Protein AF-A0A7S3NBV7-F1 (afdb_monomer_lite)

Radius of gyration: 51.7 Å; chains: 1; bounding box: 110×72×125 Å

Foldseek 3Di:
DDDDDDDDDDDDDDPDPPVPPDWDWDWDDDPVVLVPAFDFKDKDKIATFTDDDDDDDDDDDDDDDDDDDDDDDPDVDPRVRVVVRDIDIDMGGHPGRPHYHDPPPVPVDDPCRVDPPPPPPPVVPPPPPDLPVVLVVLVVVLVVVLVVLLCVVCVVVCVVCDDPRQDPVNVVVSVVVSVVCCVVVCVVVVSVVSSVVSVVVVVCVVVVVVD

InterPro domains:
  IPR052628 Cilia- and flagella-associated protein 70 [PTHR44314] (5-210)

Organism: NCBI:txid151035

Secondary structure (DSSP, 8-state):
--------PPP---S-----PPPEEE-----GGGGSTT--EEEEEEEPEEE----------------S-----------HHHHTT-EEEEEEE-SS-SS--------SS-HHHHS-------------S-HHHHHHHHHHHHHHHHHHHHHHHHHHHHHHH-TT---HHHHHHHHHHHHHHHHHSSHHHHHHHHHHHHHHHHHHHHHHTT-

Structure (mmCIF, N/CA/C/O backbone):
data_AF-A0A7S3NBV7-F1
#
_entry.id   AF-A0A7S3NBV7-F1
#
loop_
_atom_site.group_PDB
_atom_site.id
_atom_site.type_symbol
_atom_site.label_atom_id
_atom_site.label_alt_id
_atom_site.label_comp_id
_atom_site.label_asym_id
_atom_site.label_entity_id
_atom_site.label_seq_id
_atom_site.pdbx_PDB_ins_code
_atom_site.Cartn_x
_atom_site.Cartn_y
_atom_site.Cartn_z
_atom_site.occupancy
_atom_site.B_iso_or_equiv
_atom_site.auth_seq_id
_atom_site.auth_comp_id
_atom_site.auth_asym_id
_atom_site.auth_atom_id
_atom_site.pdbx_PDB_model_num
ATOM 1 N N . GLU A 1 1 ? -79.824 -54.741 80.029 1.00 37.50 1 GLU A N 1
ATOM 2 C CA . GLU A 1 1 ? -78.744 -53.788 79.707 1.00 37.50 1 GLU A CA 1
ATOM 3 C C . GLU A 1 1 ? -79.394 -52.635 78.953 1.00 37.50 1 GLU A C 1
ATOM 5 O O . GLU A 1 1 ? -79.956 -52.883 77.896 1.00 37.50 1 GLU A O 1
ATOM 10 N N . GLU A 1 2 ? -79.715 -51.493 79.571 1.00 33.47 2 GLU A N 1
ATOM 11 C CA . GLU A 1 2 ? -78.810 -50.444 80.106 1.00 33.47 2 GLU A CA 1
ATOM 12 C C . GLU A 1 2 ? -77.812 -49.948 79.043 1.00 33.47 2 GLU A C 1
ATOM 14 O O . GLU A 1 2 ? -77.160 -50.770 78.420 1.00 33.47 2 GLU A O 1
ATOM 19 N N . VAL A 1 3 ? -77.579 -48.658 78.778 1.00 33.88 3 VAL A N 1
ATOM 20 C CA . VAL A 1 3 ? -77.944 -47.387 79.429 1.00 33.88 3 VAL A CA 1
ATOM 21 C C . VAL A 1 3 ? -77.538 -46.260 78.452 1.00 33.88 3 VAL A C 1
ATOM 23 O O . VAL A 1 3 ? -76.458 -46.318 77.871 1.00 33.88 3 VAL A O 1
ATOM 26 N N . ASP A 1 4 ? -78.366 -45.224 78.291 1.00 44.25 4 ASP A N 1
ATOM 27 C CA . ASP A 1 4 ? -77.937 -43.886 77.834 1.00 44.25 4 ASP A CA 1
ATOM 28 C C . ASP A 1 4 ? -77.349 -43.123 79.033 1.00 44.25 4 ASP A C 1
ATOM 30 O O . ASP A 1 4 ? -77.955 -43.175 80.111 1.00 44.25 4 ASP A O 1
ATOM 34 N N . PRO A 1 5 ? -76.277 -42.311 78.889 1.00 45.91 5 PRO A N 1
ATOM 35 C CA . PRO A 1 5 ? -76.537 -40.870 79.024 1.00 45.91 5 PRO A CA 1
ATOM 36 C C . PRO A 1 5 ? -75.570 -39.884 78.313 1.00 45.91 5 PRO A C 1
ATOM 38 O O . PRO A 1 5 ? -74.354 -39.959 78.415 1.00 45.91 5 PRO A O 1
ATOM 41 N N . LYS A 1 6 ? -76.190 -38.812 77.791 1.00 37.84 6 LYS A N 1
ATOM 42 C CA . LYS A 1 6 ? -75.910 -37.364 77.995 1.00 37.84 6 LYS A CA 1
ATOM 43 C C . LYS A 1 6 ? -74.574 -36.706 77.560 1.00 37.84 6 LYS A C 1
ATOM 45 O O . LYS A 1 6 ? -73.531 -36.895 78.161 1.00 37.84 6 LYS A O 1
ATOM 50 N N . LYS A 1 7 ? -74.783 -35.643 76.756 1.00 37.62 7 LYS A N 1
ATOM 51 C CA . LYS A 1 7 ? -74.221 -34.263 76.812 1.00 37.62 7 LYS A CA 1
ATOM 52 C C . LYS A 1 7 ? -72.695 -34.063 76.737 1.00 37.62 7 LYS A C 1
ATOM 54 O O . LYS A 1 7 ? -72.009 -34.255 77.727 1.00 37.62 7 LYS A O 1
ATOM 59 N N . ALA A 1 8 ? -72.270 -33.300 75.721 1.00 34.88 8 ALA A N 1
ATOM 60 C CA . ALA A 1 8 ? -71.696 -31.956 75.916 1.00 34.88 8 ALA A CA 1
ATOM 61 C C . ALA A 1 8 ? -71.619 -31.172 74.587 1.00 34.88 8 ALA A C 1
ATOM 63 O O . ALA A 1 8 ? -71.012 -31.621 73.623 1.00 34.88 8 ALA A O 1
ATOM 64 N N . LYS A 1 9 ? -72.211 -29.969 74.555 1.00 47.22 9 LYS A N 1
ATOM 65 C CA . LYS A 1 9 ? -71.817 -28.898 73.621 1.00 47.22 9 LYS A CA 1
ATOM 66 C C . LYS A 1 9 ? -70.516 -28.281 74.150 1.00 47.22 9 LYS A C 1
ATOM 68 O O . LYS A 1 9 ? -70.519 -27.932 75.332 1.00 47.22 9 LYS A O 1
ATOM 73 N N . PRO A 1 10 ? -69.492 -27.986 73.335 1.00 38.88 10 PRO A N 1
ATOM 74 C CA . PRO A 1 10 ? -68.602 -26.887 73.643 1.00 38.88 10 PRO A CA 1
ATOM 75 C C . PRO A 1 10 ? -69.249 -25.597 73.139 1.00 38.88 10 PRO A C 1
ATOM 77 O O . PRO A 1 10 ? -69.551 -25.404 71.963 1.00 38.88 10 PRO A O 1
ATOM 80 N N . LYS A 1 11 ? -69.538 -24.745 74.113 1.00 36.75 11 LYS A N 1
ATOM 81 C CA . LYS A 1 11 ? -69.986 -23.369 73.989 1.00 36.75 11 LYS A CA 1
ATOM 82 C C . LYS A 1 11 ? -68.713 -22.519 74.025 1.00 36.75 11 LYS A C 1
ATOM 84 O O . LYS A 1 11 ? -67.971 -22.631 74.993 1.00 36.75 11 LYS A O 1
ATOM 89 N N . GLY A 1 12 ? -68.510 -21.666 73.022 1.00 40.53 12 GLY A N 1
ATOM 90 C CA . GLY A 1 12 ? -67.585 -20.532 73.100 1.00 40.53 12 GLY A CA 1
ATOM 91 C C . GLY A 1 12 ? -66.244 -20.706 72.386 1.00 40.53 12 GLY A C 1
ATOM 92 O O . GLY A 1 12 ? -65.307 -21.266 72.937 1.00 40.53 12 GLY A O 1
ATOM 93 N N . ALA A 1 13 ? -66.142 -20.105 71.205 1.00 34.22 13 ALA A N 1
ATOM 94 C C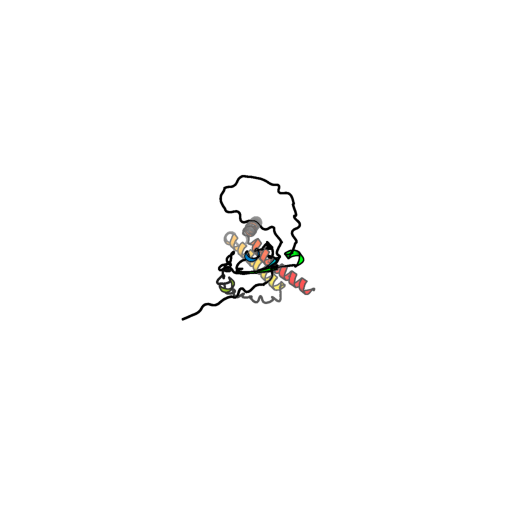A . ALA A 1 13 ? -64.944 -19.405 70.748 1.00 34.22 13 ALA A CA 1
ATOM 95 C C . ALA A 1 13 ? -65.425 -18.163 69.965 1.00 34.22 13 ALA A C 1
ATOM 97 O O . ALA A 1 13 ? -66.522 -18.201 69.403 1.00 34.22 13 ALA A O 1
ATOM 98 N N . PRO A 1 14 ? -64.712 -17.033 70.057 1.00 40.53 14 PRO A N 1
ATOM 99 C CA . PRO A 1 14 ? -65.300 -15.702 69.981 1.00 40.53 14 PRO A CA 1
ATOM 100 C C . PRO A 1 14 ? -65.751 -15.322 68.570 1.00 40.53 14 PRO A C 1
ATOM 102 O O . PRO A 1 14 ? -65.050 -15.537 67.586 1.00 40.53 14 PRO A O 1
ATOM 105 N N . ALA A 1 15 ? -66.916 -14.679 68.509 1.00 44.56 15 ALA A N 1
ATOM 106 C CA . ALA A 1 15 ? -67.327 -13.843 67.394 1.00 44.56 15 ALA A CA 1
ATOM 107 C C . ALA A 1 15 ? -66.426 -12.599 67.364 1.00 44.56 15 ALA A C 1
ATOM 109 O O . ALA A 1 15 ? -66.737 -11.590 67.987 1.00 44.56 15 ALA A O 1
ATOM 110 N N . ASN A 1 16 ? -65.257 -12.737 66.746 1.00 44.91 16 ASN A N 1
ATOM 111 C CA . ASN A 1 16 ? -64.465 -11.649 66.174 1.00 44.91 16 ASN A CA 1
ATOM 112 C C . ASN A 1 16 ? -63.348 -12.273 65.327 1.00 44.91 16 ASN A C 1
ATOM 114 O O . ASN A 1 16 ? -62.162 -12.095 65.577 1.00 44.91 16 A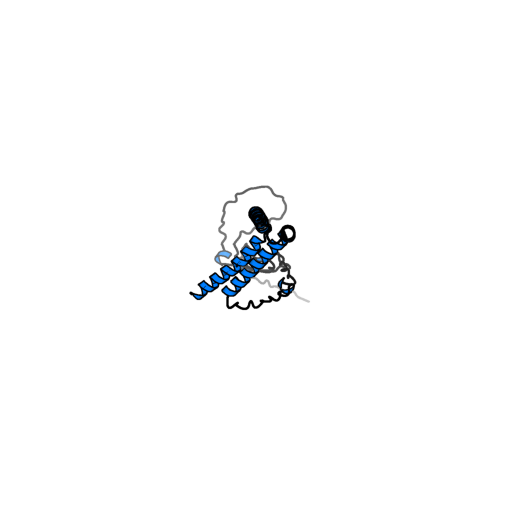SN A O 1
ATOM 118 N N . ALA A 1 17 ? -63.737 -13.068 64.332 1.00 46.09 17 ALA A N 1
ATOM 119 C CA . ALA A 1 17 ? -62.961 -13.037 63.109 1.00 46.09 17 ALA A CA 1
ATOM 120 C C . ALA A 1 17 ? -63.417 -11.741 62.442 1.00 46.09 17 ALA A C 1
ATOM 122 O O . ALA A 1 17 ? -64.507 -11.698 61.873 1.00 46.09 17 ALA A O 1
ATOM 123 N N . GLU A 1 18 ? -62.659 -10.655 62.619 1.00 55.78 18 GLU A N 1
ATOM 124 C CA . GLU A 1 18 ? -62.631 -9.637 61.575 1.00 55.78 18 GLU A CA 1
ATOM 125 C C . GLU A 1 18 ? -62.377 -10.429 60.297 1.00 55.78 18 GLU A C 1
ATOM 127 O O . GLU A 1 18 ? -61.299 -10.992 60.128 1.00 55.78 18 GLU A O 1
ATOM 132 N N . GLU A 1 19 ? -63.417 -10.628 59.484 1.00 57.66 19 GLU A N 1
ATOM 133 C CA . GLU A 1 19 ? -63.245 -11.163 58.144 1.00 57.66 19 GLU A CA 1
ATOM 134 C C . GLU A 1 19 ? -62.276 -10.200 57.471 1.00 57.66 19 GLU A C 1
ATOM 136 O O . GLU A 1 19 ? -62.651 -9.075 57.126 1.00 57.66 19 GLU A O 1
ATOM 141 N N . GLU A 1 20 ? -61.006 -10.605 57.410 1.00 63.72 20 GLU A N 1
ATOM 142 C CA . GLU A 1 20 ? -59.942 -9.849 56.777 1.00 63.72 20 GLU A CA 1
ATOM 143 C C . GLU A 1 20 ? -60.417 -9.575 55.359 1.00 63.72 20 GLU A C 1
ATOM 145 O O . GLU A 1 20 ? -60.520 -10.478 54.522 1.00 63.72 20 GLU A O 1
ATOM 150 N N . LYS A 1 21 ? -60.831 -8.328 55.120 1.00 75.06 21 LYS A N 1
ATOM 151 C CA . LYS A 1 21 ? -61.346 -7.937 53.816 1.00 75.06 21 LYS A CA 1
ATOM 152 C C . LYS A 1 21 ? -60.223 -8.210 52.819 1.00 75.06 21 LYS A C 1
ATOM 154 O O . LYS A 1 21 ? -59.129 -7.679 53.014 1.00 75.06 21 LYS A O 1
ATOM 159 N N . PRO A 1 22 ? -60.457 -9.017 51.773 1.00 79.69 22 PRO A N 1
ATOM 160 C CA . PRO A 1 22 ? -59.413 -9.312 50.812 1.00 79.69 22 PRO A CA 1
ATOM 161 C C . PRO A 1 22 ? -58.979 -8.006 50.146 1.00 79.69 22 PRO A C 1
ATOM 163 O O . PRO A 1 22 ? -59.796 -7.299 49.550 1.00 79.69 22 PRO A O 1
ATOM 166 N N . VAL A 1 23 ? -57.696 -7.678 50.284 1.00 80.88 23 VAL A N 1
ATOM 167 C CA . VAL A 1 23 ? -57.070 -6.526 49.632 1.00 80.88 23 VAL A CA 1
ATOM 168 C C . VAL A 1 23 ? -56.460 -7.014 48.324 1.00 80.88 23 VAL A C 1
ATOM 170 O O . VAL A 1 23 ? -55.681 -7.966 48.311 1.00 80.88 23 VAL A O 1
ATOM 173 N N . TYR A 1 24 ? -56.824 -6.373 47.218 1.00 86.56 24 TYR A N 1
ATOM 174 C CA . TYR A 1 24 ? -56.361 -6.754 45.888 1.00 86.56 24 TYR A CA 1
ATOM 175 C C . TYR A 1 24 ? -55.261 -5.804 45.439 1.00 86.56 24 TYR A C 1
ATOM 177 O O . TYR A 1 24 ? -55.444 -4.588 45.433 1.00 86.56 24 TYR A O 1
ATOM 185 N N . GLY A 1 25 ? -54.117 -6.361 45.054 1.00 86.50 25 GLY A N 1
ATOM 186 C CA . GLY A 1 25 ? -53.000 -5.607 44.500 1.00 86.50 25 GLY A CA 1
ATOM 187 C C . GLY A 1 25 ? -52.773 -5.965 43.037 1.00 86.50 25 GLY A C 1
ATOM 188 O O . GLY A 1 25 ? -52.926 -7.127 42.654 1.00 86.50 25 GLY A O 1
ATOM 189 N N . ARG A 1 26 ? -52.368 -4.990 42.225 1.00 88.88 26 ARG A N 1
ATOM 190 C CA . ARG A 1 26 ? -51.777 -5.232 40.902 1.00 88.88 26 ARG A CA 1
ATOM 191 C C . ARG A 1 26 ? -50.307 -4.842 40.912 1.00 88.88 26 ARG A C 1
ATOM 193 O O . ARG A 1 26 ? -49.890 -3.985 41.680 1.00 88.88 26 ARG A O 1
ATOM 200 N N . ALA A 1 27 ? -49.532 -5.454 40.033 1.00 89.62 27 ALA A N 1
ATOM 201 C CA . ALA A 1 27 ? -48.108 -5.199 39.898 1.00 89.62 27 ALA A CA 1
ATOM 202 C C . ALA A 1 27 ? -47.744 -5.238 38.412 1.00 89.62 27 ALA A C 1
ATOM 204 O O . ALA A 1 27 ? -48.259 -6.080 37.674 1.00 89.62 27 ALA A O 1
ATOM 205 N N . TRP A 1 28 ? -46.862 -4.339 37.984 1.00 88.88 28 TRP A N 1
ATOM 206 C CA . TRP A 1 28 ? -46.342 -4.315 36.620 1.00 88.88 28 TRP A CA 1
ATOM 207 C C . TRP A 1 28 ? -44.951 -4.924 36.592 1.00 88.88 28 TRP A C 1
ATOM 209 O O . TRP A 1 28 ? -44.077 -4.526 37.358 1.00 88.88 28 TRP A O 1
ATOM 219 N N . LEU A 1 29 ? -44.752 -5.891 35.704 1.00 89.81 29 LEU A N 1
ATOM 220 C CA . LEU A 1 29 ? -43.476 -6.565 35.533 1.00 89.81 29 LEU A CA 1
ATOM 221 C C . LEU A 1 29 ? -42.849 -6.130 34.212 1.00 89.81 29 LEU A C 1
ATOM 223 O O . LEU A 1 29 ? -43.438 -6.336 33.152 1.00 89.81 29 LEU A O 1
ATOM 227 N N . ASP A 1 30 ? -41.655 -5.549 34.286 1.00 88.94 30 ASP A N 1
ATOM 228 C CA . ASP A 1 30 ? -40.841 -5.289 33.105 1.00 88.94 30 ASP A CA 1
ATOM 229 C C . ASP A 1 30 ? -40.069 -6.559 32.731 1.00 88.94 30 ASP A C 1
ATOM 231 O O . ASP A 1 30 ? -39.297 -7.090 33.531 1.00 88.94 30 ASP A O 1
ATOM 235 N N . LEU A 1 31 ? -40.319 -7.055 31.520 1.00 88.81 31 LEU A N 1
ATOM 236 C CA . LEU A 1 31 ? -39.683 -8.243 30.952 1.00 88.81 31 LEU A CA 1
ATOM 237 C C . LEU A 1 31 ? -38.644 -7.894 29.881 1.00 88.81 31 LEU A C 1
ATOM 239 O O . LEU A 1 31 ? -38.153 -8.792 29.203 1.00 88.81 31 LEU A O 1
ATOM 243 N N . SER A 1 32 ? -38.292 -6.614 29.722 1.00 87.69 32 SER A N 1
ATOM 244 C CA . SER A 1 32 ? -37.377 -6.155 28.670 1.00 87.69 32 SER A CA 1
ATOM 245 C C . SER A 1 32 ? -36.009 -6.840 28.726 1.00 87.69 32 SER A C 1
ATOM 247 O O . SER A 1 32 ? -35.404 -7.057 27.683 1.00 87.69 32 SER A O 1
ATOM 249 N N . SER A 1 33 ? -35.551 -7.263 29.909 1.00 84.06 33 SER A N 1
ATOM 250 C CA . SER A 1 33 ? -34.295 -8.014 30.072 1.00 84.06 33 SER A CA 1
ATOM 251 C C . SER A 1 33 ? -34.290 -9.381 29.378 1.00 84.06 33 SER A C 1
ATOM 253 O O . SER A 1 33 ? -33.228 -9.883 29.044 1.00 84.06 33 SER A O 1
ATOM 255 N N . LEU A 1 34 ? -35.455 -9.989 29.120 1.00 87.69 34 LEU A N 1
ATOM 256 C CA . LEU A 1 34 ? -35.542 -11.253 28.374 1.00 87.69 34 LEU A CA 1
ATOM 257 C C . LEU A 1 34 ? -35.397 -11.062 26.854 1.00 87.69 34 LEU A C 1
ATOM 259 O O . LEU A 1 34 ? -35.364 -12.042 26.114 1.00 87.69 34 LEU A O 1
ATOM 263 N N . ASN A 1 35 ? -35.351 -9.814 26.381 1.00 88.06 35 ASN A N 1
ATOM 264 C CA . ASN A 1 35 ? -35.138 -9.489 24.972 1.00 88.06 35 ASN A CA 1
ATOM 265 C C . ASN A 1 35 ? -33.645 -9.466 24.590 1.00 88.06 35 ASN A C 1
ATOM 267 O O . ASN A 1 35 ? -33.317 -9.341 23.411 1.00 88.06 35 ASN A O 1
ATOM 271 N N . ASP A 1 36 ? -32.741 -9.578 25.566 1.00 85.81 36 ASP A N 1
ATOM 272 C CA . ASP A 1 36 ? -31.313 -9.719 25.307 1.00 85.81 36 ASP A CA 1
ATOM 273 C C . ASP A 1 36 ? -30.996 -11.135 24.792 1.00 85.81 36 ASP A C 1
ATOM 275 O O . ASP A 1 36 ? -31.586 -12.134 25.207 1.00 85.81 36 ASP A O 1
ATOM 279 N N . SER A 1 37 ? -30.056 -11.223 23.846 1.00 81.50 37 SER A N 1
ATOM 280 C CA . SER A 1 37 ? -29.690 -12.480 23.182 1.00 81.50 37 SER A CA 1
ATOM 281 C C . SER A 1 37 ? -29.201 -13.528 24.186 1.00 81.50 37 SER A C 1
ATOM 283 O O . SER A 1 37 ? -28.126 -13.377 24.767 1.00 81.50 37 SER A O 1
ATOM 285 N N . GLY A 1 38 ? -29.935 -14.637 24.305 1.00 81.94 38 GLY A N 1
ATOM 286 C CA . GLY A 1 38 ? -29.568 -15.777 25.145 1.00 81.94 38 GLY A CA 1
ATOM 287 C C . GLY A 1 38 ? -30.026 -15.717 26.600 1.00 81.94 38 GLY A C 1
ATOM 288 O O . GLY A 1 38 ? -29.749 -16.659 27.345 1.00 81.94 38 GLY A O 1
ATOM 289 N N . GLU A 1 39 ? -30.735 -14.667 27.017 1.00 85.81 39 GLU A N 1
ATOM 290 C CA . GLU A 1 39 ? -31.202 -14.544 28.397 1.00 85.81 39 GLU A CA 1
ATOM 291 C C . GLU A 1 39 ? -32.442 -15.429 28.635 1.00 85.81 39 GLU A C 1
ATOM 293 O O . GLU A 1 39 ? -33.436 -15.367 27.909 1.00 85.81 39 GLU A O 1
ATOM 298 N N . THR A 1 40 ? -32.394 -16.288 29.658 1.00 88.31 40 THR A N 1
ATOM 299 C CA . THR A 1 40 ? -33.481 -17.236 29.994 1.00 88.31 40 THR A CA 1
ATOM 300 C C . THR A 1 40 ? -34.093 -16.993 31.365 1.00 88.31 40 THR A C 1
ATOM 302 O O . THR A 1 40 ? -35.077 -17.642 31.728 1.00 88.31 40 THR A O 1
ATOM 305 N N . LYS A 1 41 ? -33.518 -16.080 32.150 1.00 90.75 41 LYS A N 1
ATOM 306 C CA . LYS A 1 41 ? -33.902 -15.849 33.538 1.00 90.75 41 LYS A CA 1
ATOM 307 C C . LYS A 1 41 ? -34.076 -14.364 33.786 1.00 90.75 41 LYS A C 1
ATOM 309 O O . LYS A 1 41 ? -33.265 -13.553 33.367 1.00 90.75 41 LYS A O 1
ATOM 314 N N . ILE A 1 42 ? -35.113 -14.015 34.533 1.00 91.50 42 ILE A N 1
ATOM 315 C CA . ILE A 1 42 ? -35.281 -12.667 35.067 1.00 91.50 42 ILE A CA 1
ATOM 316 C C . ILE A 1 42 ? -35.600 -12.756 36.552 1.00 91.50 42 ILE A C 1
ATOM 318 O O . ILE A 1 42 ? -36.427 -13.562 36.986 1.00 91.50 42 ILE A O 1
ATOM 322 N N . HIS A 1 43 ? -34.914 -11.929 37.334 1.00 91.69 43 HIS A N 1
ATOM 323 C CA . HIS A 1 43 ? -35.139 -11.786 38.762 1.00 91.69 43 HIS A CA 1
ATOM 324 C C . HIS A 1 43 ? -35.419 -10.320 39.058 1.00 91.69 43 HIS A C 1
ATOM 326 O O . HIS A 1 43 ? -34.525 -9.483 38.944 1.00 91.69 43 HIS A O 1
ATOM 332 N N . THR A 1 44 ? -36.663 -10.005 39.412 1.00 90.00 44 THR A N 1
ATOM 333 C CA . THR A 1 44 ? -37.089 -8.617 39.587 1.00 90.00 44 THR A CA 1
ATOM 334 C C . THR A 1 44 ? -37.950 -8.443 40.827 1.00 90.00 44 THR A C 1
ATOM 336 O O . THR A 1 44 ? -38.773 -9.286 41.195 1.00 90.00 44 THR A O 1
ATOM 339 N N . ARG A 1 45 ? -37.746 -7.294 41.471 1.00 90.88 45 ARG A N 1
ATOM 340 C CA . ARG A 1 45 ? -38.576 -6.795 42.560 1.00 90.88 45 ARG A CA 1
ATOM 341 C C . ARG A 1 45 ? -39.716 -5.967 41.982 1.00 90.88 45 ARG A C 1
ATOM 343 O O . ARG A 1 45 ? -39.458 -4.966 41.321 1.00 90.88 45 ARG A O 1
ATOM 350 N N . VAL A 1 46 ? -40.954 -6.338 42.297 1.00 90.69 46 VAL A N 1
ATOM 351 C CA . VAL A 1 46 ? -42.149 -5.617 41.845 1.00 90.69 46 VAL A CA 1
ATOM 352 C C . VAL A 1 46 ? -42.925 -5.073 43.035 1.00 90.69 46 VAL A C 1
ATOM 354 O O . VAL A 1 46 ? -43.184 -5.795 43.997 1.00 90.69 46 VAL A O 1
ATOM 357 N N . PHE A 1 47 ? -43.284 -3.795 42.978 1.00 90.25 47 PHE A N 1
ATOM 358 C CA . PHE A 1 47 ? -44.105 -3.134 43.991 1.00 90.25 47 PHE A CA 1
ATOM 359 C C . PHE A 1 47 ? -45.590 -3.305 43.669 1.00 90.25 47 PHE A C 1
ATOM 361 O O . PHE A 1 47 ? -45.977 -3.298 42.500 1.00 90.25 47 PHE A O 1
ATOM 368 N N . LEU A 1 48 ? -46.402 -3.491 44.708 1.00 89.25 48 LEU A N 1
ATOM 369 C CA . LEU A 1 48 ? -47.846 -3.650 44.570 1.00 89.25 48 LEU A CA 1
ATOM 370 C C . LEU A 1 48 ? -48.546 -2.290 44.624 1.00 89.25 48 LEU A C 1
ATOM 372 O O . LEU A 1 48 ? -48.254 -1.478 45.498 1.00 89.25 48 LEU A O 1
ATOM 376 N N . GLU A 1 49 ? -49.495 -2.093 43.715 1.00 87.81 49 GLU A N 1
ATOM 377 C CA . GLU A 1 49 ? -50.473 -1.007 43.734 1.00 87.81 49 GLU A CA 1
ATOM 378 C C . GLU A 1 49 ? -51.819 -1.548 44.219 1.00 87.81 49 GLU A C 1
ATOM 380 O O . GLU A 1 49 ? -52.294 -2.574 43.721 1.00 87.81 49 GLU A O 1
ATOM 385 N N . THR A 1 50 ? -52.457 -0.863 45.162 1.00 87.81 50 THR A N 1
ATOM 386 C CA . THR A 1 50 ? -53.775 -1.239 45.677 1.00 87.81 50 THR A CA 1
ATOM 387 C C . THR A 1 50 ? -54.850 -1.001 44.611 1.00 87.81 50 THR A C 1
ATOM 389 O O . THR A 1 50 ? -54.897 0.042 43.961 1.00 87.81 50 THR A O 1
ATOM 392 N N . THR A 1 51 ? -55.735 -1.980 44.407 1.00 85.00 51 THR A N 1
ATOM 393 C CA . THR A 1 51 ? -56.793 -1.947 43.383 1.00 85.00 51 THR A CA 1
ATOM 394 C C . THR A 1 51 ? -58.158 -2.317 43.943 1.00 85.00 51 THR A C 1
ATOM 396 O O . THR A 1 51 ? -58.271 -3.056 44.921 1.00 85.00 51 THR A O 1
ATOM 399 N N . GLU A 1 52 ? -59.214 -1.830 43.288 1.00 79.06 52 GLU A N 1
ATOM 400 C CA . GLU A 1 52 ? -60.585 -2.237 43.589 1.00 79.06 52 GLU A CA 1
ATOM 401 C C . GLU A 1 52 ? -60.814 -3.717 43.263 1.00 79.06 52 GLU A C 1
ATOM 403 O O . GLU A 1 52 ? -60.362 -4.234 42.237 1.00 79.06 52 GLU A O 1
ATOM 408 N N . ALA A 1 53 ? -61.578 -4.396 44.119 1.00 68.81 53 ALA A N 1
ATOM 409 C CA . ALA A 1 53 ? -62.011 -5.765 43.883 1.00 68.81 53 ALA A CA 1
ATOM 410 C C . ALA A 1 53 ? -62.896 -5.836 42.623 1.00 68.81 53 ALA A C 1
ATOM 412 O O . ALA A 1 53 ? -64.099 -5.562 42.672 1.00 68.81 53 ALA A O 1
ATOM 413 N N . LYS A 1 54 ? -62.330 -6.235 41.476 1.00 65.06 54 LYS A N 1
ATOM 414 C CA . LYS A 1 54 ? -63.131 -6.586 40.296 1.00 65.06 54 LYS A CA 1
ATOM 415 C C . LYS A 1 54 ? -63.936 -7.846 40.609 1.00 65.06 54 LYS A C 1
ATOM 417 O O . LYS A 1 54 ? -63.374 -8.928 40.761 1.00 65.06 54 LYS A O 1
ATOM 422 N N . LYS A 1 55 ? -65.265 -7.718 40.685 1.00 51.59 55 LYS A N 1
ATOM 423 C CA . LYS A 1 55 ? -66.167 -8.880 40.727 1.00 51.59 55 LYS A CA 1
ATOM 424 C C . LYS A 1 55 ? -65.928 -9.736 39.471 1.00 51.59 55 LYS A C 1
ATOM 426 O O . LYS A 1 55 ? -65.824 -9.161 38.385 1.00 51.59 55 LYS A O 1
ATOM 431 N N . PRO A 1 56 ? -65.856 -11.075 39.575 1.00 44.66 56 PRO A N 1
ATOM 432 C CA . PRO A 1 56 ? -65.687 -11.927 38.405 1.00 44.66 56 PRO A CA 1
ATOM 433 C C . PRO A 1 56 ? -66.912 -11.775 37.494 1.00 44.66 56 PRO A C 1
ATOM 435 O O . PRO A 1 56 ? -68.035 -12.100 37.880 1.00 44.66 56 PRO A O 1
ATOM 438 N N . LYS A 1 57 ? -66.702 -11.231 36.291 1.00 40.31 57 LYS A N 1
ATOM 439 C CA . LYS A 1 57 ? -67.715 -11.166 35.236 1.00 40.31 57 LYS A CA 1
ATOM 440 C C . LYS A 1 57 ? -67.748 -12.548 34.584 1.00 40.31 57 LYS A C 1
ATOM 442 O O . LYS A 1 57 ? -66.786 -12.934 33.931 1.00 40.31 57 LYS A O 1
ATOM 447 N N . VAL A 1 58 ? -68.815 -13.306 34.831 1.00 41.41 58 VAL A N 1
ATOM 448 C CA . VAL A 1 58 ? -69.096 -14.558 34.115 1.00 41.41 58 VAL A CA 1
ATOM 449 C C . VAL A 1 58 ? -69.213 -14.222 32.627 1.00 41.41 58 VAL A C 1
ATOM 451 O O . VAL A 1 58 ? -69.947 -13.307 32.254 1.00 41.41 58 VAL A O 1
ATOM 454 N N . GLU A 1 59 ? -68.419 -14.902 31.805 1.00 38.00 59 GLU A N 1
ATOM 455 C CA . GLU A 1 59 ? -68.315 -14.683 30.364 1.00 38.00 59 GLU A CA 1
ATOM 456 C C . GLU A 1 59 ? -69.611 -15.081 29.648 1.00 38.00 59 GLU A C 1
ATOM 458 O O . GLU A 1 59 ? -70.109 -16.193 29.817 1.00 38.00 59 GLU A O 1
ATOM 463 N N . GLY A 1 60 ? -70.138 -14.171 28.826 1.00 39.22 60 GLY A N 1
ATOM 464 C CA . GLY A 1 60 ? -71.261 -14.454 27.938 1.00 39.22 60 GLY A CA 1
ATOM 465 C C . GLY A 1 60 ? -72.037 -13.216 27.502 1.00 39.22 60 GLY A C 1
ATOM 466 O O . GLY A 1 60 ? -73.183 -13.084 27.897 1.00 39.22 60 GLY A O 1
ATOM 467 N N . GLU A 1 61 ? -71.411 -12.313 26.734 1.00 31.34 61 GLU A N 1
ATOM 468 C CA . GLU A 1 61 ? -72.010 -11.615 25.574 1.00 31.34 61 GLU A CA 1
ATOM 469 C C . GLU A 1 61 ? -71.004 -10.633 24.937 1.00 31.34 61 GLU A C 1
ATOM 471 O O . GLU A 1 61 ? -70.136 -10.070 25.606 1.00 31.34 61 GLU A O 1
ATOM 476 N N . ALA A 1 62 ? -71.086 -10.529 23.608 1.00 35.28 62 ALA A N 1
ATOM 477 C CA . ALA A 1 62 ? -70.147 -9.887 22.684 1.00 35.28 62 ALA A CA 1
ATOM 478 C C . ALA A 1 62 ? -70.154 -8.334 22.768 1.00 35.28 62 ALA A C 1
ATOM 480 O O . ALA A 1 62 ? -71.008 -7.762 23.441 1.00 35.28 62 ALA A O 1
ATOM 481 N N . PRO A 1 63 ? -69.192 -7.632 22.129 1.00 46.56 63 PRO A N 1
ATOM 482 C CA . PRO A 1 63 ? -68.843 -6.262 22.481 1.00 46.56 63 PRO A CA 1
ATOM 483 C C . PRO A 1 63 ? -69.759 -5.245 21.795 1.00 46.56 63 PRO A C 1
ATOM 485 O O . PRO A 1 63 ? -69.889 -5.251 20.573 1.00 46.56 63 PRO A O 1
ATOM 488 N N . GLU A 1 64 ? -70.308 -4.307 22.565 1.00 30.81 64 GLU A N 1
ATOM 489 C CA . GLU A 1 64 ? -70.770 -3.031 22.021 1.00 30.81 64 GLU A CA 1
ATOM 490 C C . GLU A 1 64 ? -69.803 -1.910 22.400 1.00 30.81 64 GLU A C 1
ATOM 492 O O . GLU A 1 64 ? -69.343 -1.784 23.536 1.00 30.81 64 GLU A O 1
ATOM 497 N N . ASN A 1 65 ? -69.483 -1.117 21.380 1.00 37.34 65 ASN A N 1
ATOM 498 C CA . ASN A 1 65 ? -68.724 0.122 21.422 1.00 37.34 65 ASN A CA 1
ATOM 499 C C . ASN A 1 65 ? -69.101 1.022 22.604 1.00 37.34 65 ASN A C 1
ATOM 501 O O . ASN A 1 65 ? -70.251 1.437 22.728 1.00 37.34 65 ASN A O 1
ATOM 505 N N . SER A 1 66 ? -68.102 1.513 23.335 1.00 31.22 66 SER A N 1
ATOM 506 C CA . SER A 1 66 ? -68.136 2.881 23.865 1.00 31.22 66 SER A CA 1
ATOM 507 C C . SER A 1 66 ? -66.714 3.419 24.000 1.00 31.22 66 SER A C 1
ATOM 509 O O . SER A 1 66 ? -65.871 2.830 24.672 1.00 31.22 66 SER A O 1
ATOM 511 N N . ALA A 1 67 ? -66.450 4.532 23.322 1.00 34.56 67 ALA A N 1
ATOM 512 C CA . ALA A 1 67 ? -65.268 5.357 23.525 1.00 34.56 67 ALA A CA 1
ATOM 513 C C . ALA A 1 67 ? -65.456 6.266 24.772 1.00 34.56 67 ALA A C 1
ATOM 515 O O . ALA A 1 67 ? -66.446 6.125 25.489 1.00 34.56 67 ALA A O 1
ATOM 516 N N . PRO A 1 68 ? -64.492 7.149 25.076 1.00 39.94 68 PRO A N 1
ATOM 517 C CA . PRO A 1 68 ? -63.811 7.252 26.357 1.00 39.94 68 PRO A CA 1
ATOM 518 C C . PRO A 1 68 ? -64.522 8.181 27.348 1.00 39.94 68 PRO A C 1
ATOM 520 O O . PRO A 1 68 ? -64.985 9.262 26.990 1.00 39.94 68 PRO A O 1
ATOM 523 N N . GLY A 1 69 ? -64.510 7.812 28.622 1.00 39.28 69 GLY A N 1
ATOM 524 C CA . GLY A 1 69 ? -64.944 8.715 29.679 1.00 39.28 69 GLY A CA 1
ATOM 525 C C . GLY A 1 69 ? -65.421 7.961 30.899 1.00 39.28 69 GLY A C 1
ATOM 526 O O . GLY A 1 69 ? -66.618 7.896 31.140 1.00 39.28 69 GLY A O 1
ATOM 527 N N . GLU A 1 70 ? -64.490 7.417 31.679 1.00 37.16 70 GLU A N 1
ATOM 528 C CA . GLU A 1 70 ? -64.776 7.174 33.088 1.00 37.16 70 GLU A CA 1
ATOM 529 C C . GLU A 1 70 ? -63.897 8.085 33.927 1.00 37.16 70 GLU A C 1
ATOM 531 O O . GLU A 1 70 ? -62.669 8.006 33.973 1.00 37.16 70 GLU A O 1
ATOM 536 N N . GLU A 1 71 ? -64.614 9.044 34.490 1.00 34.28 71 GLU A N 1
ATOM 537 C CA . GLU A 1 71 ? -64.189 10.068 35.404 1.00 34.28 71 GLU A CA 1
ATOM 538 C C . GLU A 1 71 ? -63.478 9.457 36.610 1.00 34.28 71 GLU A C 1
ATOM 540 O O . GLU A 1 71 ? -63.883 8.443 37.178 1.00 34.28 71 GLU A O 1
ATOM 545 N N . ASN A 1 72 ? -62.424 10.156 37.010 1.00 44.03 72 ASN A N 1
ATOM 546 C CA . ASN A 1 72 ? -61.676 9.979 38.237 1.00 44.03 72 ASN A CA 1
ATOM 547 C C . ASN A 1 72 ? -62.616 9.978 39.461 1.00 44.03 72 ASN A C 1
ATOM 549 O O . ASN A 1 72 ? -62.928 11.029 40.018 1.00 44.03 72 ASN A O 1
ATOM 553 N N . LYS A 1 73 ? -63.067 8.797 39.890 1.00 38.03 73 LYS A N 1
ATOM 554 C CA . LYS A 1 73 ? -63.607 8.562 41.232 1.00 38.03 73 LYS A CA 1
ATOM 555 C C . LYS A 1 73 ? -62.584 7.754 42.016 1.00 38.03 73 LYS A C 1
ATOM 557 O O . LYS A 1 73 ? -62.685 6.538 42.116 1.00 38.03 73 LYS A O 1
ATOM 562 N N . GLN A 1 74 ? -61.603 8.454 42.579 1.00 43.53 74 GLN A N 1
ATOM 563 C CA . GLN A 1 74 ? -60.843 7.959 43.724 1.00 43.53 74 GLN A CA 1
ATOM 564 C C . GLN A 1 74 ? -61.820 7.817 44.894 1.00 43.53 74 GLN A C 1
ATOM 566 O O . GLN A 1 74 ? -62.062 8.754 45.650 1.00 43.53 74 GLN A O 1
ATOM 571 N N . SER A 1 75 ? -62.454 6.650 44.987 1.00 48.00 75 SER A N 1
ATOM 572 C CA . SER A 1 75 ? -62.974 6.163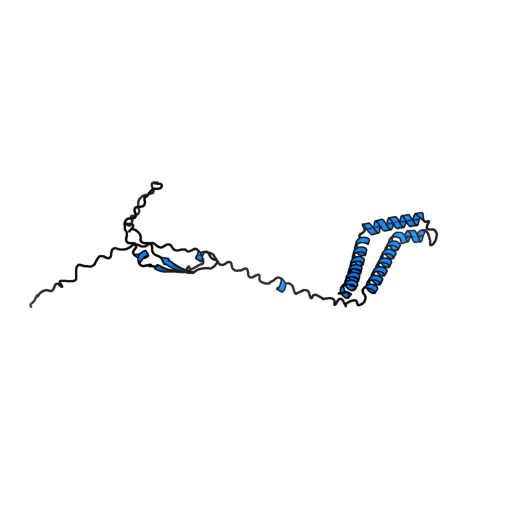 46.254 1.00 48.00 75 SER A CA 1
ATOM 573 C C . SER A 1 75 ? -61.774 6.033 47.207 1.00 48.00 75 SER A C 1
ATOM 575 O O . SER A 1 75 ? -60.687 5.639 46.784 1.00 48.00 75 SER A O 1
ATOM 577 N N . GLU A 1 76 ? -61.927 6.464 48.462 1.00 59.00 76 GLU A N 1
ATOM 578 C CA . GLU A 1 76 ? -60.895 6.420 49.513 1.00 59.00 76 GLU A CA 1
ATOM 579 C C . GLU A 1 76 ? -60.561 4.965 49.882 1.00 59.00 76 GLU A C 1
ATOM 581 O O . GLU A 1 76 ? -60.925 4.456 50.942 1.00 59.00 76 GLU A O 1
ATOM 586 N N . ILE A 1 77 ? -59.915 4.244 48.973 1.00 64.75 77 ILE A N 1
ATOM 587 C CA . ILE A 1 77 ? -59.368 2.926 49.255 1.00 64.75 77 ILE A CA 1
ATOM 588 C C . ILE A 1 77 ? -58.057 3.179 49.995 1.00 64.75 77 ILE A C 1
ATOM 590 O O . ILE A 1 77 ? -57.196 3.887 49.462 1.00 64.75 77 ILE A O 1
ATOM 594 N N . PRO A 1 78 ? -57.886 2.638 51.212 1.00 72.06 78 PRO A N 1
ATOM 595 C CA . PRO A 1 78 ? -56.626 2.769 51.924 1.00 72.06 78 PRO A CA 1
ATOM 596 C C . PRO A 1 78 ? -55.506 2.164 51.069 1.00 72.06 78 PRO A C 1
ATOM 598 O O . PRO A 1 78 ? -55.625 1.031 50.600 1.00 72.06 78 PRO A O 1
ATOM 601 N N . GLN A 1 79 ? -54.434 2.924 50.845 1.00 79.00 79 GLN A N 1
ATOM 602 C CA . GLN A 1 79 ? -53.279 2.515 50.038 1.00 79.00 79 GLN A CA 1
ATOM 603 C C . GLN A 1 79 ? -52.357 1.597 50.853 1.00 79.00 79 GLN A C 1
ATOM 605 O O . GLN A 1 79 ? -51.219 1.931 51.182 1.00 79.00 79 GLN A O 1
ATOM 610 N N . VAL A 1 80 ? -52.884 0.434 51.243 1.00 84.06 80 VAL A N 1
ATOM 611 C CA . VAL A 1 80 ? -52.257 -0.468 52.223 1.00 84.06 80 VAL A CA 1
ATOM 612 C C . VAL A 1 80 ? -50.874 -0.944 51.761 1.00 84.06 80 VAL A C 1
ATOM 614 O O . VAL A 1 80 ? -49.940 -1.016 52.569 1.00 84.06 80 VAL A O 1
ATOM 617 N N . PHE A 1 81 ? -50.720 -1.262 50.470 1.00 86.12 81 PHE A N 1
ATOM 618 C CA . PHE A 1 81 ? -49.459 -1.771 49.921 1.00 86.12 81 PHE A CA 1
ATOM 619 C C . PHE A 1 81 ? -48.408 -0.674 49.732 1.00 86.12 81 PHE A C 1
ATOM 621 O O . PHE A 1 81 ? -47.220 -0.909 49.973 1.00 86.12 81 PHE A O 1
ATOM 628 N N . GLU A 1 82 ? -48.831 0.524 49.341 1.00 87.12 82 GLU A N 1
ATOM 629 C CA . GLU A 1 82 ? -47.960 1.669 49.103 1.00 87.12 82 GLU A CA 1
ATOM 630 C C . GLU A 1 82 ? -47.417 2.235 50.420 1.00 87.12 82 GLU A C 1
ATOM 632 O O . GLU A 1 82 ? -46.209 2.458 50.544 1.00 87.12 82 GLU A O 1
ATOM 637 N N . GLU A 1 83 ? -48.276 2.385 51.432 1.00 86.75 83 GLU A N 1
ATOM 638 C CA . GLU A 1 83 ? -47.898 2.844 52.776 1.00 86.75 83 GLU A CA 1
ATOM 639 C C . GLU A 1 83 ? -46.897 1.888 53.439 1.00 86.75 83 GLU A C 1
ATOM 641 O O . GLU A 1 83 ? -45.916 2.317 54.053 1.00 86.75 83 GLU A O 1
ATOM 646 N N . SER A 1 84 ? -47.096 0.583 53.245 1.00 87.00 84 SER A N 1
ATOM 647 C CA . SER A 1 84 ? -46.239 -0.470 53.799 1.00 87.00 84 SER A CA 1
ATOM 648 C C . SER A 1 84 ? -45.012 -0.784 52.931 1.00 87.00 84 SER A C 1
ATOM 650 O O . SER A 1 84 ? -44.184 -1.615 53.313 1.00 87.00 84 SER A O 1
ATOM 652 N N . LYS A 1 85 ? -44.872 -0.138 51.760 1.00 86.56 85 LYS A N 1
ATOM 653 C CA . LYS A 1 85 ? -43.830 -0.403 50.746 1.00 86.56 85 LYS A CA 1
ATOM 654 C C . LYS A 1 85 ? -43.698 -1.890 50.405 1.00 86.56 85 LYS A C 1
ATOM 656 O O . LYS A 1 85 ? -42.586 -2.410 50.239 1.00 86.56 85 LYS A O 1
ATOM 661 N N . THR A 1 86 ? -44.831 -2.578 50.323 1.00 89.88 86 THR A N 1
ATOM 662 C CA . THR A 1 86 ? -44.892 -4.012 50.055 1.00 89.88 86 THR A CA 1
ATOM 663 C C . THR A 1 86 ? -44.403 -4.304 48.638 1.00 89.88 86 THR A C 1
ATOM 665 O O . THR A 1 86 ? -44.708 -3.590 47.682 1.00 89.88 86 THR A O 1
ATOM 668 N N . TYR A 1 87 ? -43.620 -5.368 48.498 1.00 91.38 87 TYR A N 1
ATOM 669 C CA . TYR A 1 87 ? -43.096 -5.817 47.216 1.00 91.38 87 TYR A CA 1
ATOM 670 C C . TYR A 1 87 ? -43.051 -7.338 47.160 1.00 91.38 87 TYR A C 1
ATOM 672 O O . TYR A 1 87 ? -42.983 -8.009 48.190 1.00 91.38 87 TYR A O 1
ATOM 680 N N . ILE A 1 88 ? -43.042 -7.865 45.943 1.00 92.06 88 ILE A N 1
ATOM 681 C CA . ILE A 1 88 ? -42.866 -9.282 45.652 1.00 92.06 88 ILE A CA 1
ATOM 682 C C . ILE A 1 88 ? -41.546 -9.449 44.897 1.00 92.06 88 ILE A C 1
ATOM 684 O O . ILE A 1 88 ? -41.181 -8.619 44.061 1.00 92.06 88 ILE A O 1
ATOM 688 N N . LEU A 1 89 ? -40.815 -10.515 45.211 1.00 91.81 89 LEU A N 1
ATOM 689 C CA . LEU A 1 89 ? -39.666 -10.966 44.430 1.00 91.81 89 LEU A CA 1
ATOM 690 C C . LEU A 1 89 ? -40.148 -12.046 43.466 1.00 91.81 89 LEU A C 1
ATOM 692 O O . LEU A 1 89 ? -40.625 -13.091 43.906 1.00 91.81 89 LEU A O 1
ATOM 696 N N . LEU A 1 90 ? -40.042 -11.783 42.166 1.00 91.06 90 LEU A N 1
ATOM 697 C CA . LEU A 1 90 ? -40.400 -12.738 41.126 1.00 91.06 90 LEU A CA 1
ATOM 698 C C . LEU A 1 90 ? -39.133 -13.240 40.440 1.00 91.06 90 LEU A C 1
ATOM 700 O O . LEU A 1 90 ? -38.270 -12.456 40.045 1.00 91.06 90 LEU A O 1
ATOM 704 N N . GLN A 1 91 ? -39.054 -14.559 40.282 1.00 92.44 91 GLN A N 1
ATOM 705 C CA . GLN A 1 91 ? -38.078 -15.223 39.432 1.00 92.44 91 GLN A CA 1
ATOM 706 C C . GLN A 1 91 ? -38.837 -15.972 38.342 1.00 92.44 91 GLN A C 1
ATOM 708 O O . GLN A 1 91 ? -39.662 -16.833 38.647 1.00 92.44 91 GLN A O 1
ATOM 713 N N . ILE A 1 92 ? -38.560 -15.635 37.087 1.00 90.38 92 ILE A N 1
ATOM 714 C CA . ILE A 1 92 ? -39.119 -16.317 35.920 1.00 90.38 92 ILE A CA 1
ATOM 715 C C . ILE A 1 92 ? -37.958 -16.959 35.171 1.00 90.38 92 ILE A C 1
ATOM 717 O O . ILE A 1 92 ? -36.945 -16.309 34.918 1.00 90.38 92 ILE A O 1
ATOM 721 N N . GLU A 1 93 ? -38.112 -18.238 34.846 1.00 92.56 93 GLU A N 1
ATOM 722 C CA . GLU A 1 93 ? -37.148 -19.030 34.091 1.00 92.56 93 GLU A CA 1
ATOM 723 C C . GLU A 1 93 ? -37.862 -19.673 32.902 1.00 92.56 93 GLU A C 1
ATOM 725 O O . GLU A 1 93 ? -38.918 -20.289 33.060 1.00 92.56 93 GLU A O 1
ATOM 730 N N . LEU A 1 94 ? -37.297 -19.489 31.714 1.00 89.88 94 LEU A N 1
ATOM 731 C CA . LEU A 1 94 ? -37.799 -20.037 30.461 1.00 89.88 94 LEU A CA 1
ATOM 732 C C . LEU A 1 94 ? -37.011 -21.294 30.086 1.00 89.88 94 LEU A C 1
ATOM 734 O O . LEU A 1 94 ? -35.817 -21.392 30.364 1.00 89.88 94 LEU A O 1
ATOM 738 N N . SER A 1 95 ? -37.669 -22.248 29.425 1.00 92.25 95 SER A N 1
ATOM 739 C CA . SER A 1 95 ? -37.002 -23.446 28.896 1.00 92.25 95 SER A CA 1
ATOM 740 C C . SER A 1 95 ? -36.054 -23.122 27.740 1.00 92.25 95 SER A C 1
ATOM 742 O O . SER A 1 95 ? -35.019 -23.764 27.596 1.00 92.25 95 SER A O 1
ATOM 744 N N . GLU A 1 96 ? -36.412 -22.126 26.929 1.00 87.38 96 GLU A N 1
ATOM 745 C CA . GLU A 1 96 ? -35.646 -21.635 25.785 1.00 87.38 96 GLU A CA 1
ATOM 746 C C . GLU A 1 96 ? -35.654 -20.095 25.797 1.00 87.38 96 GLU A C 1
ATOM 748 O O . GLU A 1 96 ? -36.652 -19.501 26.223 1.00 87.38 96 GLU A O 1
ATOM 753 N N . PRO A 1 9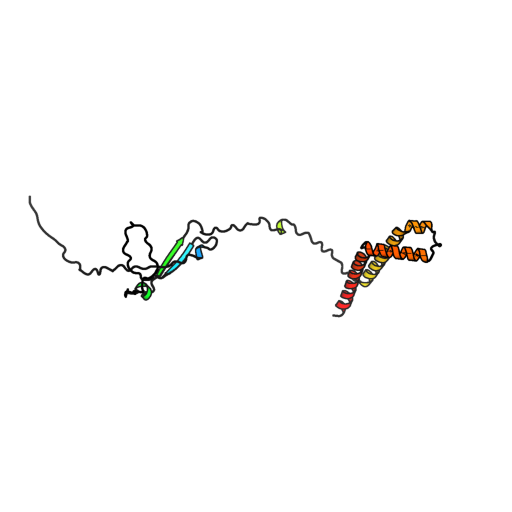7 ? -34.561 -19.430 25.379 1.00 87.75 97 PRO A N 1
ATOM 754 C CA . PRO A 1 97 ? -34.495 -17.971 25.360 1.00 87.75 97 PRO A CA 1
ATOM 755 C C . PRO A 1 97 ? -35.448 -17.393 24.308 1.00 87.75 97 PRO A C 1
ATOM 757 O O . PRO A 1 97 ? -35.596 -17.953 23.223 1.00 87.75 97 PRO A O 1
ATOM 760 N N . ILE A 1 98 ? -36.062 -16.243 24.613 1.00 87.44 98 ILE A N 1
ATOM 761 C CA . ILE A 1 98 ? -36.960 -15.541 23.675 1.00 87.44 98 ILE A CA 1
ATOM 762 C C . ILE A 1 98 ? -36.191 -15.122 22.418 1.00 87.44 98 ILE A C 1
ATOM 764 O O . ILE A 1 98 ? -36.697 -15.247 21.303 1.00 87.44 98 ILE A O 1
ATOM 768 N N . VAL A 1 99 ? -34.956 -14.651 22.606 1.00 86.75 99 VAL A N 1
ATOM 769 C CA . VAL A 1 99 ? -34.020 -14.340 21.529 1.00 86.75 99 VAL A CA 1
ATOM 770 C C . VAL A 1 99 ? -32.924 -15.405 21.531 1.00 86.75 99 VAL A C 1
ATOM 772 O O . VAL A 1 99 ? -32.102 -15.422 22.454 1.00 86.75 99 VAL A O 1
ATOM 775 N N . PRO A 1 100 ? -32.900 -16.307 20.531 1.00 82.25 100 PRO A N 1
ATOM 776 C CA . PRO A 1 100 ? -31.855 -17.310 20.410 1.00 82.25 100 PRO A CA 1
ATOM 777 C C . PRO A 1 100 ? -30.480 -16.651 20.386 1.00 82.25 100 PRO A C 1
ATOM 779 O O . PRO A 1 100 ? -30.268 -15.676 19.665 1.00 82.25 100 PRO A O 1
ATOM 782 N N . THR A 1 101 ? -29.540 -17.201 21.151 1.00 80.00 101 THR A N 1
ATOM 783 C CA . THR A 1 101 ? -28.144 -16.789 21.040 1.00 80.00 101 THR A CA 1
ATOM 784 C C . THR A 1 101 ? -27.673 -17.095 19.629 1.00 80.00 101 THR A C 1
ATOM 786 O O . THR A 1 101 ? -27.628 -18.264 19.243 1.00 80.00 101 THR A O 1
ATOM 789 N N . GLU A 1 102 ? -27.314 -16.069 18.855 1.00 74.19 102 GLU A N 1
ATOM 790 C CA . GLU A 1 102 ? -26.604 -16.303 17.604 1.00 74.19 102 GLU A CA 1
ATOM 791 C C . GLU A 1 102 ? -25.302 -17.020 17.959 1.00 74.19 102 GLU A C 1
ATOM 793 O O . GLU A 1 102 ? -24.433 -16.477 18.648 1.00 74.19 102 GLU A O 1
ATOM 798 N N . GLU A 1 103 ? -25.189 -18.284 17.550 1.00 67.12 103 GLU A N 1
ATOM 799 C CA . GLU A 1 103 ? -23.926 -18.996 17.606 1.00 67.12 103 GLU A CA 1
ATOM 800 C C . GLU A 1 103 ? -22.933 -18.149 16.820 1.00 67.12 103 GLU A C 1
ATOM 802 O O . GLU A 1 103 ? -23.008 -18.076 15.592 1.00 67.12 103 GLU A O 1
ATOM 807 N N . ASN A 1 104 ? -22.039 -17.454 17.533 1.00 61.44 104 ASN A N 1
ATOM 808 C CA . ASN A 1 104 ? -20.938 -16.734 16.918 1.00 61.44 104 ASN A CA 1
ATOM 809 C C . ASN A 1 104 ? -20.305 -17.701 15.933 1.00 61.44 104 ASN A C 1
ATOM 811 O O . ASN A 1 104 ? -19.757 -18.722 16.354 1.00 61.44 104 ASN A O 1
ATOM 815 N N . PHE A 1 105 ? -20.442 -17.412 14.637 1.00 58.69 105 PHE A N 1
ATOM 816 C CA . PHE A 1 105 ? -19.892 -18.244 13.587 1.00 58.69 105 PHE A CA 1
ATOM 817 C C . PHE A 1 105 ? -18.404 -18.350 13.900 1.00 58.69 105 PHE A C 1
ATOM 819 O O . PHE A 1 105 ? -17.654 -17.387 13.729 1.00 58.69 105 PHE A O 1
ATOM 826 N N . VAL A 1 106 ? -17.983 -19.486 14.460 1.00 60.12 106 VAL A N 1
ATOM 827 C CA . VAL A 1 106 ? -16.580 -19.728 14.756 1.00 60.12 106 VAL A CA 1
ATOM 828 C C . VAL A 1 106 ? -15.948 -19.837 13.387 1.00 60.12 106 VAL A C 1
ATOM 830 O O . VAL A 1 106 ? -16.026 -20.878 12.734 1.00 60.12 106 VAL A O 1
ATOM 833 N N . VAL A 1 107 ? -15.409 -18.723 12.895 1.00 61.81 107 VAL A N 1
ATOM 834 C CA . VAL A 1 107 ? -14.658 -18.684 11.651 1.00 61.81 107 VAL A CA 1
ATOM 835 C C . VAL A 1 107 ? -13.499 -19.646 11.874 1.00 61.81 107 VAL A C 1
ATOM 837 O O . VAL A 1 107 ? -12.560 -19.342 12.603 1.00 61.81 107 VAL A O 1
ATOM 840 N N . LYS A 1 108 ? -13.620 -20.858 11.318 1.00 64.19 108 LYS A N 1
ATOM 841 C CA . LYS A 1 108 ? -12.772 -22.028 11.611 1.00 64.19 108 LYS A CA 1
ATOM 842 C C . LYS A 1 108 ? -11.292 -21.869 11.237 1.00 64.19 108 LYS A C 1
ATOM 844 O O . LYS A 1 108 ? -10.542 -22.830 11.339 1.00 64.19 108 LYS A O 1
ATOM 849 N N . ALA A 1 109 ? -10.862 -20.684 10.832 1.00 63.12 109 ALA A N 1
ATOM 850 C CA . ALA A 1 109 ? -9.472 -20.269 10.768 1.00 63.12 109 ALA A CA 1
ATOM 851 C C . ALA A 1 109 ? -9.451 -18.755 10.545 1.00 63.12 109 ALA A C 1
ATOM 853 O O . ALA A 1 109 ? -10.145 -18.263 9.648 1.00 63.12 109 ALA A O 1
ATOM 854 N N . LEU A 1 110 ? -8.651 -18.004 11.305 1.00 71.75 110 LEU A N 1
ATOM 855 C CA . LEU A 1 110 ? -8.385 -16.625 10.911 1.00 71.75 110 LEU A CA 1
ATOM 856 C C . LEU A 1 110 ? -7.573 -16.648 9.603 1.00 71.75 110 LEU A C 1
ATOM 858 O O . LEU A 1 110 ? -6.796 -17.576 9.376 1.00 71.75 110 LEU A O 1
ATOM 862 N N . PRO A 1 111 ? -7.681 -15.630 8.732 1.00 66.88 111 PRO A N 1
ATOM 863 C CA . PRO A 1 111 ? -6.889 -15.565 7.500 1.00 66.88 111 PRO A CA 1
ATOM 864 C C . PRO A 1 111 ? -5.374 -15.733 7.720 1.00 66.88 111 PRO A C 1
ATOM 866 O O . PRO A 1 111 ? -4.670 -16.211 6.836 1.00 66.88 111 PRO A O 1
ATOM 869 N N . HIS A 1 112 ? -4.881 -15.383 8.911 1.00 66.56 112 HIS A N 1
ATOM 870 C CA . HIS A 1 112 ? -3.492 -15.571 9.329 1.00 66.56 112 HIS A CA 1
ATOM 871 C C . HIS A 1 112 ? -3.097 -17.048 9.549 1.00 66.56 112 HIS A C 1
ATOM 873 O O . HIS A 1 112 ? -1.923 -17.385 9.437 1.00 66.56 112 HIS A O 1
ATOM 879 N N . ASP A 1 113 ? -4.054 -17.936 9.828 1.00 72.00 113 ASP A N 1
ATOM 880 C CA . ASP A 1 113 ? -3.810 -19.373 10.023 1.00 72.00 113 ASP A CA 1
ATOM 881 C C . ASP A 1 113 ? -3.795 -20.133 8.687 1.00 72.00 113 ASP A C 1
ATOM 883 O O . ASP A 1 113 ? -3.115 -21.146 8.540 1.00 72.00 113 ASP A O 1
ATOM 887 N N . LEU A 1 114 ? -4.529 -19.625 7.691 1.00 74.94 114 LEU A N 1
ATOM 888 C CA . LEU A 1 114 ? -4.581 -20.178 6.332 1.00 74.94 114 LEU A CA 1
ATOM 889 C C . LEU A 1 114 ? -3.420 -19.690 5.458 1.00 74.94 114 LEU A C 1
ATOM 891 O O . LEU A 1 114 ? -3.018 -20.366 4.510 1.00 74.94 114 LEU A O 1
ATOM 895 N N . ILE A 1 115 ? -2.889 -18.505 5.758 1.00 75.31 115 ILE A N 1
ATOM 896 C CA . ILE A 1 115 ? -1.812 -17.875 5.006 1.00 75.31 115 ILE A CA 1
ATOM 897 C C . ILE A 1 115 ? -0.587 -17.838 5.908 1.00 75.31 115 ILE A C 1
ATOM 899 O O . ILE A 1 115 ? -0.471 -16.963 6.763 1.00 75.31 115 ILE A O 1
ATOM 903 N N . LEU A 1 116 ? 0.362 -18.753 5.678 1.00 74.12 116 LEU A N 1
ATOM 904 C CA . LEU A 1 116 ? 1.688 -18.650 6.287 1.00 74.12 116 LEU A CA 1
ATOM 905 C C . LEU A 1 116 ? 2.209 -17.223 6.062 1.00 74.12 116 LEU A C 1
ATOM 907 O O . LEU A 1 116 ? 2.234 -16.789 4.901 1.00 74.12 116 LEU A O 1
ATOM 911 N N . PRO A 1 117 ? 2.619 -16.491 7.119 1.00 68.81 117 PRO A N 1
ATOM 912 C CA . PRO A 1 117 ? 3.177 -15.161 6.970 1.00 68.81 117 PRO A CA 1
ATOM 913 C C . PRO A 1 117 ? 4.280 -15.251 5.935 1.00 68.81 117 PRO A C 1
ATOM 915 O O . PRO A 1 117 ? 5.282 -15.939 6.147 1.00 68.81 117 PRO A O 1
ATOM 918 N N . LYS A 1 118 ? 4.059 -14.626 4.772 1.00 69.38 118 LYS A N 1
ATOM 919 C CA . LYS A 1 118 ? 5.049 -14.602 3.702 1.00 69.38 118 LYS A CA 1
ATOM 920 C C . LYS A 1 118 ? 6.321 -14.117 4.360 1.00 69.38 118 LYS A C 1
ATOM 922 O O . LYS A 1 118 ? 6.324 -12.987 4.847 1.00 69.38 118 LYS A O 1
ATOM 927 N N . ALA A 1 119 ? 7.335 -14.986 4.445 1.00 67.50 119 ALA A N 1
ATOM 928 C CA . ALA A 1 119 ? 8.596 -14.647 5.074 1.00 67.50 119 ALA A CA 1
ATOM 929 C C . ALA A 1 119 ? 9.023 -13.339 4.432 1.00 67.50 119 ALA A C 1
ATOM 931 O O . ALA A 1 119 ? 9.327 -13.297 3.235 1.00 67.50 119 ALA A O 1
ATOM 932 N N . VAL A 1 120 ? 8.910 -12.247 5.190 1.00 64.00 120 VAL A N 1
ATOM 933 C CA . VAL A 1 120 ? 9.359 -10.956 4.721 1.00 64.00 120 VAL A CA 1
ATOM 934 C C . VAL A 1 120 ? 10.852 -11.160 4.694 1.00 64.00 120 VAL A C 1
ATOM 936 O O . VAL A 1 120 ? 11.532 -11.025 5.709 1.00 64.00 120 VAL A O 1
ATOM 939 N N . THR A 1 121 ? 11.367 -11.561 3.535 1.00 63.16 121 THR A N 1
ATOM 940 C CA . THR A 1 121 ? 12.755 -11.359 3.196 1.00 63.16 121 THR A CA 1
ATOM 941 C C . THR A 1 121 ? 12.887 -9.854 3.232 1.00 63.16 121 THR A C 1
ATOM 943 O O . THR A 1 121 ? 12.699 -9.163 2.230 1.00 63.16 121 THR A O 1
ATOM 946 N N . GLN A 1 122 ? 13.142 -9.329 4.429 1.00 60.28 122 GLN A N 1
ATOM 947 C CA . GLN A 1 122 ? 13.815 -8.074 4.607 1.00 60.28 122 GLN A CA 1
ATOM 948 C C . GLN A 1 122 ? 15.149 -8.347 3.941 1.00 60.28 122 GLN A C 1
ATOM 950 O O . GLN A 1 122 ? 16.101 -8.808 4.571 1.00 60.28 122 GLN A O 1
ATOM 955 N N . ALA A 1 123 ? 15.182 -8.175 2.616 1.00 60.22 123 ALA A N 1
ATOM 956 C CA . ALA A 1 123 ? 16.413 -7.978 1.906 1.00 60.22 123 ALA A CA 1
ATOM 957 C C . ALA A 1 123 ? 17.094 -6.927 2.761 1.00 60.22 123 ALA A C 1
ATOM 959 O O . ALA A 1 123 ? 16.558 -5.828 2.919 1.00 60.22 123 ALA A O 1
ATOM 960 N N . LYS A 1 124 ? 18.163 -7.323 3.458 1.00 58.53 124 LYS A N 1
ATOM 961 C CA . LYS A 1 124 ? 18.976 -6.399 4.229 1.00 58.53 124 LYS A CA 1
ATOM 962 C C . LYS A 1 124 ? 19.487 -5.442 3.173 1.00 58.53 124 LYS A C 1
ATOM 964 O O . LYS A 1 124 ? 20.479 -5.736 2.508 1.00 58.53 124 LYS A O 1
ATOM 969 N N . ILE A 1 125 ? 18.742 -4.365 2.931 1.00 58.03 125 ILE A N 1
ATOM 970 C CA . ILE A 1 125 ? 19.158 -3.270 2.080 1.00 58.03 125 ILE A CA 1
ATOM 971 C C . ILE A 1 125 ? 20.350 -2.751 2.853 1.00 58.03 125 ILE A C 1
ATOM 973 O O . ILE A 1 125 ? 20.192 -2.040 3.845 1.00 58.03 125 ILE A O 1
ATOM 977 N N . LYS A 1 126 ? 21.542 -3.233 2.482 1.00 61.38 126 LYS A N 1
ATOM 978 C CA . LYS A 1 126 ? 22.781 -2.779 3.090 1.00 61.38 126 LYS A CA 1
ATOM 979 C C . LYS A 1 126 ? 22.705 -1.258 3.017 1.00 61.38 126 LYS A C 1
ATOM 981 O O . LYS A 1 126 ? 22.407 -0.746 1.931 1.00 61.38 126 LYS A O 1
ATOM 986 N N . PRO A 1 127 ? 22.891 -0.536 4.131 1.00 58.84 127 PRO A N 1
ATOM 987 C CA . PRO A 1 127 ? 22.957 0.908 4.067 1.00 58.84 127 PRO A CA 1
ATOM 988 C C . PRO A 1 127 ? 24.101 1.232 3.109 1.00 58.84 127 PRO A C 1
ATOM 990 O O . PRO A 1 127 ? 25.271 0.986 3.402 1.00 58.84 127 PRO A O 1
ATOM 993 N N . VAL A 1 128 ? 23.744 1.652 1.894 1.00 59.16 128 VAL A N 1
ATOM 994 C CA . VAL A 1 128 ? 24.713 2.079 0.893 1.00 59.16 128 VAL A CA 1
ATOM 995 C C . VAL A 1 128 ? 25.372 3.303 1.503 1.00 59.16 128 VAL A C 1
ATOM 997 O O . VAL A 1 128 ? 24.703 4.310 1.722 1.00 59.16 128 VAL A O 1
ATOM 1000 N N . LYS A 1 129 ? 26.651 3.155 1.855 1.00 68.31 129 LYS A N 1
ATOM 1001 C CA . LYS A 1 129 ? 27.447 4.161 2.570 1.00 68.31 129 LYS A CA 1
ATOM 1002 C C . LYS A 1 129 ? 27.665 5.436 1.747 1.00 68.31 129 LYS A C 1
ATOM 1004 O O . LYS A 1 129 ? 28.023 6.457 2.319 1.00 68.31 129 LYS A O 1
ATOM 1009 N N . ASP A 1 130 ? 27.441 5.360 0.435 1.00 83.12 130 ASP A N 1
ATOM 1010 C CA . ASP A 1 130 ? 27.714 6.423 -0.528 1.00 83.12 130 ASP A CA 1
ATOM 1011 C C . ASP A 1 130 ? 26.531 6.620 -1.505 1.00 83.12 130 ASP A C 1
ATOM 1013 O O . ASP A 1 130 ? 26.423 5.907 -2.511 1.00 83.12 130 ASP A O 1
ATOM 1017 N N . PRO A 1 131 ? 25.601 7.547 -1.207 1.00 83.00 131 PRO A N 1
ATOM 1018 C CA . PRO A 1 131 ? 24.486 7.863 -2.098 1.00 83.00 131 PRO A CA 1
ATOM 1019 C C . PRO A 1 131 ? 24.921 8.623 -3.363 1.00 83.00 131 PRO A C 1
ATOM 1021 O O . PRO A 1 131 ? 24.228 8.541 -4.378 1.00 83.00 131 PRO A O 1
ATOM 1024 N N . GLU A 1 132 ? 26.060 9.323 -3.345 1.00 86.56 132 GLU A N 1
ATOM 1025 C CA . GLU A 1 132 ? 26.583 10.037 -4.516 1.00 86.56 132 GLU A CA 1
ATOM 1026 C C . GLU A 1 132 ? 27.145 9.060 -5.553 1.00 86.56 132 GLU A C 1
ATOM 1028 O O . GLU A 1 132 ? 26.845 9.163 -6.747 1.00 86.56 132 GLU A O 1
ATOM 1033 N N . GLY A 1 133 ? 27.909 8.063 -5.104 1.00 88.25 133 GLY A N 1
ATOM 1034 C CA . GLY A 1 133 ? 28.407 6.987 -5.957 1.00 88.25 133 GLY A CA 1
ATOM 1035 C C . GLY A 1 133 ? 27.282 6.158 -6.576 1.00 88.25 133 GLY A C 1
ATOM 1036 O O . GLY A 1 133 ? 27.376 5.766 -7.741 1.00 88.25 133 GLY A O 1
ATOM 1037 N N . ASP A 1 134 ? 26.191 5.925 -5.842 1.00 86.75 134 ASP A N 1
ATOM 1038 C CA . ASP A 1 134 ? 25.006 5.242 -6.373 1.00 86.75 134 ASP A CA 1
ATOM 1039 C C . ASP A 1 134 ? 24.308 6.075 -7.459 1.00 86.75 134 ASP A C 1
ATOM 1041 O O . ASP A 1 134 ? 23.974 5.555 -8.522 1.00 86.75 134 ASP A O 1
ATOM 1045 N N . PHE A 1 135 ? 24.182 7.392 -7.267 1.00 90.94 135 PHE A N 1
ATOM 1046 C CA . PHE A 1 135 ? 23.651 8.283 -8.300 1.00 90.94 135 PHE A CA 1
ATOM 1047 C C . PHE A 1 135 ? 24.491 8.288 -9.572 1.00 90.94 135 PHE A C 1
ATOM 1049 O O . PHE A 1 135 ? 23.937 8.141 -10.660 1.00 90.94 135 PHE A O 1
ATOM 1056 N N . ARG A 1 136 ? 25.821 8.375 -9.457 1.00 91.88 136 ARG A N 1
ATOM 1057 C CA . ARG A 1 136 ? 26.718 8.298 -10.622 1.00 91.88 136 ARG A CA 1
ATOM 1058 C C . ARG A 1 136 ? 26.551 6.979 -11.380 1.00 91.88 136 ARG A C 1
ATOM 1060 O O . ARG A 1 136 ? 26.530 6.984 -12.609 1.00 91.88 136 ARG A O 1
ATOM 1067 N N . LYS A 1 137 ? 26.379 5.857 -10.670 1.00 91.75 137 LYS A N 1
ATOM 1068 C CA . LYS A 1 137 ? 26.099 4.546 -11.284 1.00 91.75 137 LYS A CA 1
ATOM 1069 C C . LYS A 1 137 ? 24.748 4.524 -11.994 1.00 91.75 137 LYS A C 1
ATOM 1071 O O . LYS A 1 137 ? 24.685 4.085 -13.137 1.00 91.75 137 LYS A O 1
ATOM 1076 N N . GLN A 1 138 ? 23.689 5.018 -11.354 1.00 91.44 138 GLN A N 1
ATOM 1077 C CA . GLN A 1 138 ? 22.356 5.097 -11.963 1.00 91.44 138 GLN A CA 1
ATOM 1078 C C . GLN A 1 138 ? 22.346 6.004 -13.198 1.00 91.44 138 GLN A C 1
ATOM 1080 O O . GLN A 1 138 ? 21.731 5.657 -14.202 1.00 91.44 138 GLN A O 1
ATOM 1085 N N . LEU A 1 139 ? 23.072 7.125 -13.160 1.00 93.88 139 LEU A N 1
ATOM 1086 C CA . LEU A 1 139 ? 23.228 8.020 -14.302 1.00 93.88 139 LEU A CA 1
ATOM 1087 C C . LEU A 1 139 ? 23.972 7.335 -15.454 1.00 93.88 139 LEU A C 1
ATOM 1089 O O . LEU A 1 139 ? 23.521 7.409 -16.592 1.00 93.88 139 LEU A O 1
ATOM 1093 N N . LYS A 1 140 ? 25.062 6.611 -15.166 1.00 95.06 140 LYS A N 1
ATOM 1094 C CA . LYS A 1 140 ? 25.789 5.835 -16.180 1.00 95.06 140 LYS A CA 1
ATOM 1095 C C . LYS A 1 140 ? 24.892 4.780 -16.835 1.00 95.06 140 LYS A C 1
ATOM 1097 O O . LYS A 1 140 ? 24.853 4.698 -18.056 1.00 95.06 140 LYS A O 1
ATOM 1102 N N . LEU A 1 141 ? 24.127 4.031 -16.038 1.00 93.25 141 LEU A N 1
ATOM 1103 C CA . LEU A 1 141 ? 23.170 3.043 -16.546 1.00 93.25 141 LEU A CA 1
ATOM 1104 C C . LEU A 1 141 ? 22.066 3.685 -17.396 1.00 93.25 141 LEU A C 1
ATOM 1106 O O . LEU A 1 141 ? 21.654 3.107 -18.398 1.00 93.25 141 LEU A O 1
ATOM 1110 N N . ALA A 1 142 ? 21.591 4.873 -17.014 1.00 93.12 142 ALA A N 1
ATOM 1111 C CA . ALA A 1 142 ? 20.612 5.618 -17.798 1.00 93.12 142 ALA A CA 1
ATOM 1112 C C . ALA A 1 142 ? 21.187 6.038 -19.157 1.00 93.12 142 ALA A C 1
ATOM 1114 O O . ALA A 1 142 ? 20.545 5.800 -20.175 1.00 93.12 142 ALA A O 1
ATOM 1115 N N . ILE A 1 143 ? 22.409 6.580 -19.184 1.00 94.62 143 ILE A N 1
ATOM 1116 C CA . ILE A 1 143 ? 23.105 6.942 -20.427 1.00 94.62 143 ILE A CA 1
ATOM 1117 C C . ILE A 1 143 ? 23.287 5.705 -21.310 1.00 94.62 143 ILE A C 1
ATOM 1119 O O . ILE A 1 143 ? 22.883 5.727 -22.465 1.00 94.62 143 ILE A O 1
ATOM 1123 N N . GLU A 1 144 ? 23.801 4.600 -20.762 1.00 94.69 144 GLU A N 1
ATOM 1124 C CA . GLU A 1 144 ? 23.961 3.345 -21.508 1.00 94.69 144 GLU A CA 1
ATOM 1125 C C . GLU A 1 144 ? 22.629 2.830 -22.071 1.00 94.69 144 GLU A C 1
ATOM 1127 O O . GLU A 1 144 ? 22.586 2.331 -23.193 1.00 94.69 144 GLU A O 1
ATOM 1132 N N . SER A 1 145 ? 21.536 2.959 -21.316 1.00 93.44 145 SER A N 1
ATOM 1133 C CA . SER A 1 145 ? 20.201 2.565 -21.767 1.00 93.44 145 SER A CA 1
ATOM 1134 C C . SER A 1 145 ? 19.687 3.450 -22.901 1.00 93.44 145 SER A C 1
ATOM 1136 O O . SER A 1 145 ? 19.140 2.917 -23.861 1.00 93.44 145 SER A O 1
ATOM 1138 N N . ILE A 1 146 ? 19.855 4.774 -22.807 1.00 93.50 146 ILE A 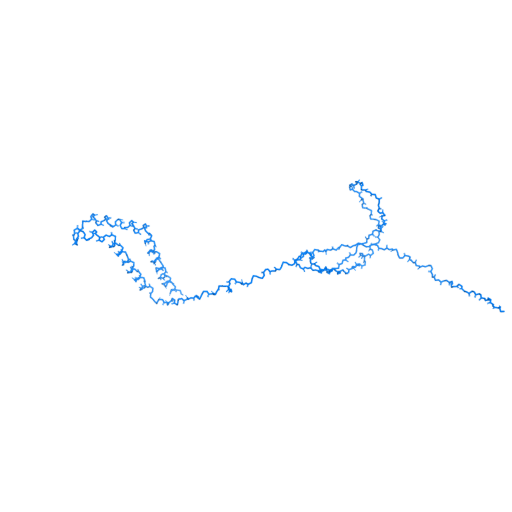N 1
ATOM 1139 C CA . ILE A 1 146 ? 19.468 5.720 -23.867 1.00 93.50 146 ILE A CA 1
ATOM 1140 C C . ILE A 1 146 ? 20.284 5.440 -25.128 1.00 93.50 146 ILE A C 1
ATOM 1142 O O . ILE A 1 146 ? 19.720 5.339 -26.211 1.00 93.50 146 ILE A O 1
ATOM 1146 N N . SER A 1 147 ? 21.602 5.274 -24.994 1.00 93.38 147 SER A N 1
ATOM 1147 C CA . SER A 1 147 ? 22.488 5.015 -26.128 1.00 93.38 147 SER A CA 1
ATOM 1148 C C . SER A 1 147 ? 22.162 3.693 -26.819 1.00 93.38 147 SER A C 1
ATOM 1150 O O . SER A 1 147 ? 22.142 3.643 -28.044 1.00 93.38 147 SER A O 1
ATOM 1152 N N . LYS A 1 148 ? 21.863 2.630 -26.059 1.00 92.50 148 LYS A N 1
ATOM 1153 C CA . LYS A 1 148 ? 21.423 1.346 -26.628 1.00 92.50 148 LYS A CA 1
ATOM 1154 C C . LYS A 1 148 ? 20.102 1.471 -27.374 1.00 92.50 148 LYS A C 1
ATOM 1156 O O . LYS A 1 148 ? 19.973 0.899 -28.446 1.00 92.50 148 LYS A O 1
ATOM 1161 N N . GLU A 1 149 ? 19.148 2.209 -26.819 1.00 91.81 149 GLU A N 1
ATOM 1162 C CA . GLU A 1 149 ? 17.851 2.430 -27.457 1.00 91.81 149 GLU A CA 1
ATOM 1163 C C . GLU A 1 149 ? 17.992 3.226 -28.759 1.00 91.81 149 GLU A C 1
ATOM 1165 O O . GLU A 1 149 ? 17.433 2.842 -29.780 1.00 91.81 149 GLU A O 1
ATOM 1170 N N . TYR A 1 150 ? 18.796 4.290 -28.740 1.00 91.94 150 TYR A N 1
ATOM 1171 C CA . TYR A 1 150 ? 19.090 5.085 -29.928 1.00 91.94 150 TYR A CA 1
ATOM 1172 C C . TYR A 1 150 ? 19.746 4.235 -31.021 1.00 91.94 150 TYR A C 1
ATOM 1174 O O . TYR A 1 150 ? 19.319 4.259 -32.171 1.00 91.94 150 TYR A O 1
ATOM 1182 N N . LEU A 1 151 ? 20.755 3.435 -30.659 1.00 90.38 151 LEU A N 1
ATOM 1183 C CA . LEU A 1 151 ? 21.409 2.537 -31.607 1.00 90.38 151 LEU A CA 1
ATOM 1184 C C . LEU A 1 151 ? 20.443 1.490 -32.157 1.00 90.38 151 LEU A C 1
ATOM 1186 O O . LEU A 1 151 ? 20.464 1.261 -33.355 1.00 90.38 151 LEU A O 1
ATOM 1190 N N . ALA A 1 152 ? 19.583 0.900 -31.326 1.00 90.38 152 ALA A N 1
ATOM 1191 C CA . ALA A 1 152 ? 18.604 -0.088 -31.775 1.00 90.38 152 ALA A CA 1
ATOM 1192 C C . ALA A 1 152 ? 17.588 0.496 -32.771 1.00 90.38 152 ALA A C 1
ATOM 1194 O O . ALA A 1 152 ? 17.162 -0.201 -33.686 1.00 90.38 152 ALA A O 1
ATOM 1195 N N . MET A 1 153 ? 17.214 1.767 -32.609 1.00 89.88 153 MET A N 1
ATOM 1196 C CA . MET A 1 153 ? 16.241 2.437 -33.472 1.00 89.88 153 MET A CA 1
ATOM 1197 C C . MET A 1 153 ? 16.810 2.814 -34.846 1.00 89.88 153 MET A C 1
ATOM 1199 O O . MET A 1 153 ? 16.081 2.775 -35.831 1.00 89.88 153 MET A O 1
ATOM 1203 N N . PHE A 1 154 ? 18.102 3.151 -34.924 1.00 89.12 154 PHE A N 1
ATOM 1204 C CA . PHE A 1 154 ? 18.738 3.642 -36.156 1.00 89.12 154 PHE A CA 1
ATOM 1205 C C . PHE A 1 154 ? 19.887 2.757 -36.651 1.00 89.12 154 PHE A C 1
ATOM 1207 O O . PHE A 1 154 ? 20.705 3.206 -37.451 1.00 89.12 154 PHE A O 1
ATOM 1214 N N . GLU A 1 155 ? 19.991 1.509 -36.186 1.00 86.19 155 GLU A N 1
ATOM 1215 C CA . GLU A 1 155 ? 21.122 0.628 -36.508 1.00 86.19 155 GLU A CA 1
ATOM 1216 C C . GLU A 1 155 ? 21.278 0.428 -38.021 1.00 86.19 155 GLU A C 1
ATOM 1218 O O . GLU A 1 155 ? 22.387 0.468 -38.555 1.00 86.19 155 GLU A O 1
ATOM 1223 N N . GLU A 1 156 ? 20.162 0.230 -38.722 1.00 84.75 156 GLU A N 1
ATOM 1224 C CA . GLU A 1 156 ? 20.146 0.012 -40.168 1.00 84.75 156 GLU A CA 1
ATOM 1225 C C . GLU A 1 156 ? 20.458 1.289 -40.952 1.00 84.75 156 GLU A C 1
ATOM 1227 O O . GLU A 1 156 ? 21.201 1.246 -41.933 1.00 84.75 156 GLU A O 1
ATOM 1232 N N . ASP A 1 157 ? 19.960 2.436 -40.492 1.00 83.00 157 ASP A N 1
ATOM 1233 C CA . ASP A 1 157 ? 20.223 3.735 -41.114 1.00 83.00 157 ASP A CA 1
ATOM 1234 C C . ASP A 1 157 ? 21.693 4.135 -40.966 1.00 83.00 157 ASP A C 1
ATOM 1236 O O . ASP A 1 157 ? 22.330 4.545 -41.935 1.00 83.00 157 ASP A O 1
ATOM 1240 N N . LEU A 1 158 ? 22.273 3.905 -39.785 1.00 81.44 158 LEU A N 1
ATOM 1241 C CA . LEU A 1 158 ? 23.693 4.135 -39.514 1.00 81.44 158 LEU A CA 1
ATOM 1242 C C . LEU A 1 158 ? 24.602 3.208 -40.336 1.00 81.44 158 LEU A C 1
ATOM 1244 O O . LEU A 1 158 ? 25.666 3.630 -40.788 1.00 81.44 158 LEU A O 1
ATOM 1248 N N . LYS A 1 159 ? 24.193 1.952 -40.564 1.00 83.19 159 LYS A N 1
ATOM 1249 C CA . LYS A 1 159 ? 24.920 1.016 -41.441 1.00 83.19 159 LYS A CA 1
ATOM 1250 C C . LYS A 1 159 ? 24.858 1.430 -42.911 1.00 83.19 159 LYS A C 1
ATOM 1252 O O . LYS A 1 159 ? 25.818 1.199 -43.640 1.00 83.19 159 LYS A O 1
ATOM 1257 N N . ARG A 1 160 ? 23.743 2.025 -43.341 1.00 80.44 160 ARG A N 1
ATOM 1258 C CA . ARG A 1 160 ? 23.488 2.434 -44.729 1.00 80.44 160 ARG A CA 1
ATOM 1259 C C . ARG A 1 160 ? 24.241 3.702 -45.121 1.00 80.44 160 ARG A C 1
ATOM 1261 O O . ARG A 1 160 ? 24.734 3.783 -46.240 1.00 80.44 160 ARG A O 1
ATOM 1268 N N . GLU A 1 161 ? 24.330 4.672 -44.217 1.00 74.44 161 GLU A N 1
ATOM 1269 C CA . GLU A 1 161 ? 25.006 5.952 -44.475 1.00 74.44 161 GLU A CA 1
ATOM 1270 C C . GLU A 1 161 ? 26.526 5.886 -44.309 1.00 74.44 161 GLU A C 1
ATOM 1272 O O . GLU A 1 161 ? 27.251 6.708 -44.860 1.00 74.44 161 GLU A O 1
ATOM 1277 N N . GLY A 1 162 ? 27.042 4.883 -43.600 1.00 63.94 162 GLY A N 1
ATOM 1278 C CA . GLY A 1 162 ? 28.469 4.795 -43.321 1.00 63.94 162 GLY A CA 1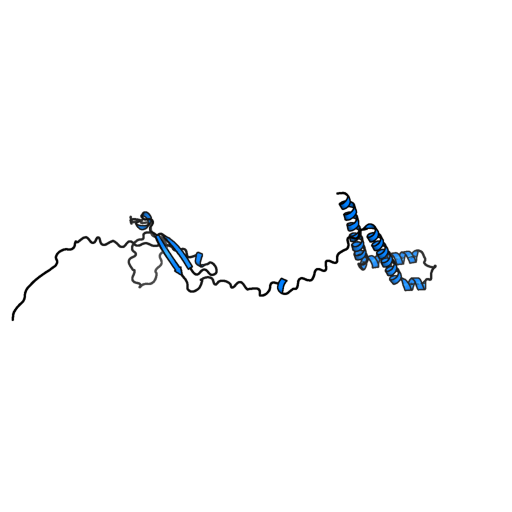
ATOM 1279 C C . GLY A 1 162 ? 28.939 5.861 -42.323 1.00 63.94 162 GLY A C 1
ATOM 1280 O O . GLY A 1 162 ? 28.305 6.888 -42.074 1.00 63.94 162 GLY A O 1
ATOM 1281 N N . ILE A 1 163 ? 30.080 5.592 -41.690 1.00 59.31 163 ILE A N 1
ATOM 1282 C CA . ILE A 1 163 ? 30.630 6.424 -40.614 1.00 59.31 163 ILE A CA 1
ATOM 1283 C C . ILE A 1 163 ? 31.224 7.701 -41.236 1.00 59.31 163 ILE A C 1
ATOM 1285 O O . ILE A 1 163 ? 32.419 7.755 -41.507 1.00 59.31 163 ILE A O 1
ATOM 1289 N N . GLY A 1 164 ? 30.396 8.715 -41.510 1.00 59.19 164 GLY A N 1
ATOM 1290 C CA . GLY A 1 164 ? 30.884 10.043 -41.907 1.00 59.19 164 GLY A CA 1
ATOM 1291 C C . GLY A 1 164 ? 30.014 10.890 -42.840 1.00 59.19 164 GLY A C 1
ATOM 1292 O O . GLY A 1 164 ? 30.387 12.037 -43.063 1.00 59.19 164 GLY A O 1
ATOM 1293 N N . SER A 1 165 ? 28.890 10.395 -43.377 1.00 60.62 165 SER A N 1
ATOM 1294 C CA . SER A 1 165 ? 28.049 11.168 -44.319 1.00 60.62 165 SER A CA 1
ATOM 1295 C C . SER A 1 165 ? 26.700 11.631 -43.752 1.00 60.62 165 SER A C 1
ATOM 1297 O O . SER A 1 165 ? 25.776 11.902 -44.518 1.00 60.62 165 SER A O 1
ATOM 1299 N N . CYS A 1 166 ? 26.557 11.694 -42.428 1.00 65.00 166 CYS A N 1
ATOM 1300 C CA . CYS A 1 166 ? 25.329 12.181 -41.802 1.00 65.00 166 CYS A CA 1
ATOM 1301 C C . CYS A 1 166 ? 25.271 13.706 -41.963 1.00 65.00 166 CYS A C 1
ATOM 1303 O O . CYS A 1 166 ? 26.117 14.411 -41.409 1.00 65.00 166 CYS A O 1
ATOM 1305 N N . SER A 1 167 ? 24.323 14.217 -42.750 1.00 74.81 167 SER A N 1
ATOM 1306 C CA . SER A 1 167 ? 24.071 15.658 -42.811 1.00 74.81 167 SER A CA 1
ATOM 1307 C C . SER A 1 167 ? 23.409 16.118 -41.510 1.00 74.81 167 SER A C 1
ATOM 1309 O O . SER A 1 167 ? 22.633 15.369 -40.909 1.00 74.81 167 SER A O 1
ATOM 1311 N N . ASP A 1 168 ? 23.670 17.356 -41.085 1.00 79.38 168 ASP A N 1
ATOM 1312 C CA . ASP A 1 168 ? 23.097 17.909 -39.847 1.00 79.38 168 ASP A CA 1
ATOM 1313 C C . ASP A 1 168 ? 21.557 17.813 -39.817 1.00 79.38 168 ASP A C 1
ATOM 1315 O O . ASP A 1 168 ? 20.962 17.536 -38.776 1.00 79.38 168 ASP A O 1
ATOM 1319 N N . GLU A 1 169 ? 20.909 17.940 -40.979 1.00 81.81 169 GLU A N 1
ATOM 1320 C CA . GLU A 1 169 ? 19.457 17.788 -41.132 1.00 81.81 169 GLU A CA 1
ATOM 1321 C C . GLU A 1 169 ? 18.977 16.361 -40.824 1.00 81.81 169 GLU A C 1
ATOM 1323 O O . GLU A 1 169 ? 17.983 16.171 -40.122 1.00 81.81 169 GLU A O 1
ATOM 1328 N N . THR A 1 170 ? 19.697 15.338 -41.297 1.00 83.00 170 THR A N 1
ATOM 1329 C CA . THR A 1 170 ? 19.349 13.934 -41.020 1.00 83.00 170 THR A CA 1
ATOM 1330 C C . THR A 1 170 ? 19.576 13.557 -39.557 1.00 83.00 170 THR A C 1
ATOM 1332 O O . THR A 1 170 ? 18.826 12.750 -39.003 1.00 83.00 170 THR A O 1
ATOM 1335 N N . PHE A 1 171 ? 20.561 14.175 -38.902 1.00 85.06 171 PHE A N 1
ATOM 1336 C CA . PHE A 1 171 ? 20.807 13.988 -37.477 1.00 85.06 171 PHE A CA 1
ATOM 1337 C C . PHE A 1 171 ? 19.694 14.596 -36.616 1.00 85.06 171 PHE A C 1
ATOM 1339 O O . PHE A 1 171 ? 19.180 13.923 -35.716 1.00 85.06 171 PHE A O 1
ATOM 1346 N N . GLU A 1 172 ? 19.291 15.839 -36.894 1.00 88.25 172 GLU A N 1
ATOM 1347 C CA . GLU A 1 172 ? 18.209 16.496 -36.153 1.00 88.25 172 GLU A CA 1
ATOM 1348 C C . GLU A 1 172 ? 16.869 15.771 -36.346 1.00 88.25 172 GLU A C 1
ATOM 1350 O O . GLU A 1 172 ? 16.163 15.540 -35.364 1.00 88.25 172 GLU A O 1
ATOM 1355 N N . ALA A 1 173 ? 16.571 15.283 -37.556 1.00 88.56 173 ALA A N 1
ATOM 1356 C CA . ALA A 1 173 ? 15.376 14.476 -37.810 1.00 88.56 173 ALA A CA 1
ATOM 1357 C C . ALA A 1 173 ? 15.346 13.180 -36.972 1.00 88.56 173 ALA A C 1
ATOM 1359 O O . ALA A 1 173 ? 14.337 12.870 -36.335 1.00 88.56 173 ALA A O 1
ATOM 1360 N N . ARG A 1 174 ? 16.466 12.442 -36.890 1.00 88.75 174 ARG A N 1
ATOM 1361 C CA . ARG A 1 174 ? 16.563 11.239 -36.033 1.00 88.75 174 ARG A CA 1
ATOM 1362 C C . ARG A 1 174 ? 16.426 11.571 -34.559 1.00 88.75 174 ARG A C 1
ATOM 1364 O O . ARG A 1 174 ? 15.809 10.820 -33.809 1.00 88.75 174 ARG A O 1
ATOM 1371 N N . LYS A 1 175 ? 17.016 12.682 -34.122 1.00 90.81 175 LYS A N 1
ATOM 1372 C CA . LYS A 1 175 ? 16.928 13.140 -32.735 1.00 90.81 175 LYS A CA 1
ATOM 1373 C C . LYS A 1 175 ? 15.491 13.494 -32.361 1.00 90.81 175 LYS A C 1
ATOM 1375 O O . LYS A 1 175 ? 15.048 13.092 -31.287 1.00 90.81 175 LYS A O 1
ATOM 1380 N N . GLU A 1 176 ? 14.760 14.192 -33.224 1.00 93.44 176 GLU A N 1
ATOM 1381 C CA . GLU A 1 176 ? 13.348 14.510 -33.002 1.00 93.44 176 GLU A CA 1
ATOM 1382 C C . GLU A 1 176 ? 12.492 13.240 -32.939 1.00 93.44 176 GLU A C 1
ATOM 1384 O O . GLU A 1 176 ? 11.755 13.045 -31.969 1.00 93.44 176 GLU A O 1
ATOM 1389 N N . GLN A 1 177 ? 12.665 12.330 -33.903 1.00 93.12 177 GLN A N 1
ATOM 1390 C CA . GLN A 1 177 ? 11.946 11.056 -33.941 1.00 93.12 177 GLN A CA 1
ATOM 1391 C C . GLN A 1 177 ? 12.225 10.205 -32.692 1.00 93.12 177 GLN A C 1
ATOM 1393 O O . GLN A 1 177 ? 11.299 9.708 -32.051 1.00 93.12 177 GLN A O 1
ATOM 1398 N N . PHE A 1 178 ? 13.493 10.098 -32.286 1.00 94.62 178 PHE A N 1
ATOM 1399 C CA . PHE A 1 178 ? 13.883 9.395 -31.067 1.00 94.62 178 PHE A CA 1
ATOM 1400 C C . PHE A 1 178 ? 13.250 10.004 -29.821 1.00 94.62 178 PHE A C 1
ATOM 1402 O O . PHE A 1 178 ? 12.742 9.284 -28.966 1.00 94.62 178 PHE A O 1
ATOM 1409 N N . LEU A 1 179 ? 13.290 11.332 -29.688 1.00 93.25 179 LEU A N 1
ATOM 1410 C CA . LEU A 1 179 ? 12.725 12.017 -28.530 1.00 93.25 179 LEU A CA 1
ATOM 1411 C C . LEU A 1 179 ? 11.212 11.819 -28.454 1.00 93.25 179 LEU A C 1
ATOM 1413 O O . LEU A 1 179 ? 10.689 11.619 -27.356 1.00 93.25 179 LEU A O 1
ATOM 1417 N N . TYR A 1 180 ? 10.517 11.841 -29.590 1.00 95.19 180 TYR A N 1
ATOM 1418 C CA . TYR A 1 180 ? 9.087 11.562 -29.649 1.00 95.19 180 TYR A CA 1
ATOM 1419 C C . TYR A 1 180 ? 8.774 10.141 -29.157 1.00 95.19 180 TYR A C 1
ATOM 1421 O O . TYR A 1 180 ? 8.005 9.977 -28.203 1.00 95.19 180 TYR A O 1
ATOM 1429 N N . ASP A 1 181 ? 9.430 9.124 -29.715 1.00 93.69 181 ASP A N 1
ATOM 1430 C CA . ASP A 1 181 ? 9.202 7.722 -29.345 1.00 93.69 181 ASP A CA 1
ATOM 1431 C C . ASP A 1 181 ? 9.639 7.427 -27.904 1.00 93.69 181 ASP A C 1
ATOM 1433 O O . ASP A 1 181 ? 8.949 6.738 -27.146 1.00 93.69 181 ASP A O 1
ATOM 1437 N N . PHE A 1 182 ? 10.756 7.998 -27.453 1.00 93.25 182 PHE A N 1
ATOM 1438 C CA . PHE A 1 182 ? 11.249 7.832 -26.087 1.00 93.25 182 PHE A CA 1
ATOM 1439 C C . PHE A 1 182 ? 10.302 8.440 -25.039 1.00 93.25 182 PHE A C 1
ATOM 1441 O O . PHE A 1 182 ? 10.124 7.878 -23.949 1.00 93.25 182 PHE A O 1
ATOM 1448 N N . ASN A 1 183 ? 9.669 9.570 -25.366 1.00 92.81 183 ASN A N 1
ATOM 1449 C CA . ASN A 1 183 ? 8.719 10.245 -24.485 1.00 92.81 183 ASN A CA 1
ATOM 1450 C C . ASN A 1 183 ? 7.337 9.577 -24.480 1.00 92.81 183 ASN A C 1
ATOM 1452 O O . ASN A 1 183 ? 6.706 9.515 -23.423 1.00 92.81 183 ASN A O 1
ATOM 1456 N N . THR A 1 184 ? 6.876 9.047 -25.614 1.00 93.50 184 THR A N 1
ATOM 1457 C CA . THR A 1 184 ? 5.556 8.402 -25.739 1.00 93.50 184 THR A CA 1
ATOM 1458 C C . THR A 1 184 ? 5.548 6.944 -25.276 1.00 93.50 184 THR A C 1
ATOM 1460 O O . THR A 1 184 ? 4.573 6.501 -24.674 1.00 93.50 184 THR A O 1
ATOM 1463 N N . SER A 1 185 ? 6.652 6.208 -25.438 1.00 90.75 185 SER A N 1
ATOM 1464 C CA . SER A 1 185 ? 6.784 4.794 -25.030 1.00 90.75 185 SER A CA 1
ATOM 1465 C C . SER A 1 185 ? 6.815 4.552 -23.512 1.00 90.75 185 SER A C 1
ATOM 1467 O O . SER A 1 185 ? 6.943 3.414 -23.061 1.00 90.75 185 SER A O 1
ATOM 1469 N N . GLY A 1 186 ? 6.761 5.606 -22.691 1.00 89.75 186 GLY A N 1
ATOM 1470 C CA . GLY A 1 186 ? 6.848 5.515 -21.229 1.00 89.75 186 GLY A CA 1
ATOM 1471 C C . GLY A 1 186 ? 8.263 5.260 -20.689 1.00 89.75 186 GLY A C 1
ATOM 1472 O O . GLY A 1 186 ? 8.476 5.322 -19.473 1.00 89.75 186 GLY A O 1
ATOM 1473 N N . LYS A 1 187 ? 9.260 5.049 -21.561 1.00 91.31 187 LYS A N 1
ATOM 1474 C CA . LYS A 1 187 ? 10.673 4.851 -21.185 1.00 91.31 187 LYS A CA 1
ATOM 1475 C C . LYS A 1 187 ? 11.238 6.072 -20.460 1.00 91.31 187 LYS A C 1
ATOM 1477 O O . LYS A 1 187 ? 11.859 5.919 -19.403 1.00 91.31 187 LYS A O 1
ATOM 1482 N N . TYR A 1 188 ? 10.927 7.277 -20.945 1.00 92.81 188 TYR A N 1
ATOM 1483 C CA . TYR A 1 188 ? 11.242 8.528 -20.251 1.00 92.81 188 TYR A CA 1
ATOM 1484 C C . TYR A 1 188 ? 10.679 8.556 -18.824 1.00 92.81 188 TYR A C 1
ATOM 1486 O O . TYR A 1 188 ? 11.397 8.884 -17.878 1.00 92.81 188 TYR A O 1
ATOM 1494 N N . HIS A 1 189 ? 9.411 8.168 -18.646 1.00 93.62 189 HIS A N 1
ATOM 1495 C CA . HIS A 1 189 ? 8.751 8.188 -17.340 1.00 93.62 189 HIS A CA 1
ATOM 1496 C C . HIS A 1 189 ? 9.432 7.238 -16.345 1.00 93.62 189 HIS A C 1
ATOM 1498 O O . HIS A 1 189 ? 9.751 7.634 -15.222 1.00 93.62 189 HIS A O 1
ATOM 1504 N N . ILE A 1 190 ? 9.731 6.008 -16.772 1.00 92.62 190 ILE A N 1
ATOM 1505 C CA . ILE A 1 190 ? 10.424 5.011 -15.944 1.00 92.62 190 ILE A CA 1
ATOM 1506 C C . ILE A 1 190 ? 11.815 5.513 -15.541 1.00 92.62 190 ILE A C 1
ATOM 1508 O O . ILE A 1 190 ? 12.193 5.425 -14.370 1.00 92.62 190 ILE A O 1
ATOM 1512 N N . MET A 1 191 ? 12.583 6.048 -16.493 1.00 92.19 191 MET A N 1
ATOM 1513 C CA . MET A 1 191 ? 13.919 6.581 -16.233 1.00 92.19 191 MET A CA 1
ATOM 1514 C C . MET A 1 191 ? 13.873 7.773 -15.270 1.00 92.19 191 MET A C 1
ATOM 1516 O O . MET A 1 191 ? 14.620 7.806 -14.290 1.00 92.19 191 MET A O 1
ATOM 1520 N N . LYS A 1 192 ? 12.956 8.719 -15.497 1.00 92.69 192 LYS A N 1
ATOM 1521 C CA . LYS A 1 192 ? 12.738 9.886 -14.637 1.00 92.69 192 LYS A CA 1
ATOM 1522 C C . LYS A 1 192 ? 12.410 9.476 -13.203 1.00 92.69 192 LYS A C 1
ATOM 1524 O O . LYS A 1 192 ? 13.026 9.990 -12.270 1.00 92.69 192 LYS A O 1
ATOM 1529 N N . GLU A 1 193 ? 11.496 8.525 -13.009 1.00 93.69 193 GLU A N 1
ATOM 1530 C CA . GLU A 1 193 ? 11.133 8.039 -11.673 1.00 93.69 193 GLU A CA 1
ATOM 1531 C C . GLU A 1 193 ? 12.284 7.280 -10.991 1.00 93.69 193 GLU A C 1
ATOM 1533 O O . GLU A 1 193 ? 12.475 7.417 -9.779 1.00 93.69 193 GLU A O 1
ATOM 1538 N N . LYS A 1 194 ? 13.112 6.539 -11.744 1.00 89.12 194 LYS A N 1
ATOM 1539 C CA . LYS A 1 194 ? 14.342 5.927 -11.208 1.00 89.12 194 LYS A CA 1
ATOM 1540 C C . LYS A 1 194 ? 15.336 6.982 -10.715 1.00 89.12 194 LYS A C 1
ATOM 1542 O O . LYS A 1 194 ? 15.785 6.885 -9.574 1.00 89.12 194 LYS A O 1
ATOM 1547 N N . LEU A 1 195 ? 15.638 8.009 -11.516 1.00 92.75 195 LEU A N 1
ATOM 1548 C CA . LEU A 1 195 ? 16.560 9.081 -11.110 1.00 92.75 195 LEU A CA 1
ATOM 1549 C C . LEU A 1 195 ? 16.018 9.879 -9.920 1.00 92.75 195 LEU A C 1
ATOM 1551 O O . LEU A 1 195 ? 16.754 10.150 -8.972 1.00 92.75 195 LEU A O 1
ATOM 1555 N N . LYS A 1 196 ? 14.724 10.210 -9.932 1.00 93.56 196 LYS A N 1
ATOM 1556 C CA . LYS A 1 196 ? 14.051 10.936 -8.849 1.00 93.56 196 LYS A CA 1
ATOM 1557 C C . LYS A 1 196 ? 14.212 10.230 -7.505 1.00 93.56 196 LYS A C 1
ATOM 1559 O O . LYS A 1 196 ? 14.542 10.885 -6.520 1.00 93.56 196 LYS A O 1
ATOM 1564 N N . LYS A 1 197 ? 14.039 8.903 -7.452 1.00 88.38 197 LYS A N 1
ATOM 1565 C CA . LYS A 1 197 ? 14.241 8.117 -6.220 1.00 88.38 197 LYS A CA 1
ATOM 1566 C C . LYS A 1 197 ? 15.662 8.268 -5.673 1.00 88.38 197 LYS A C 1
ATOM 1568 O O . LYS A 1 197 ? 15.829 8.470 -4.470 1.00 88.38 197 LYS A O 1
ATOM 1573 N N . THR A 1 198 ? 16.670 8.218 -6.539 1.00 89.50 198 THR A N 1
ATOM 1574 C CA . THR A 1 198 ? 18.077 8.364 -6.141 1.00 89.50 198 THR A CA 1
ATOM 1575 C C . THR A 1 198 ? 18.409 9.791 -5.699 1.00 89.50 198 THR A C 1
ATOM 1577 O O . THR A 1 198 ? 19.081 9.973 -4.687 1.00 89.50 198 THR A O 1
ATOM 1580 N N . ILE A 1 199 ? 17.865 10.809 -6.371 1.00 91.00 199 ILE A N 1
ATOM 1581 C CA . ILE A 1 199 ? 18.024 12.219 -5.976 1.00 91.00 199 ILE A CA 1
ATOM 1582 C C . ILE A 1 199 ? 17.387 12.474 -4.607 1.00 91.00 199 ILE A C 1
ATOM 1584 O O . ILE A 1 199 ? 18.035 13.016 -3.716 1.00 91.00 199 ILE A O 1
ATOM 1588 N N . VAL A 1 200 ? 16.143 12.029 -4.395 1.00 89.75 200 VAL A N 1
ATOM 1589 C CA . VAL A 1 200 ? 15.457 12.153 -3.096 1.00 89.75 200 VAL A CA 1
ATOM 1590 C C . VAL A 1 200 ? 16.258 11.463 -1.990 1.00 89.75 200 VAL A C 1
ATOM 1592 O O . VAL A 1 200 ? 16.310 11.959 -0.865 1.00 89.75 200 VAL A O 1
ATOM 1595 N N . ARG A 1 201 ? 16.908 10.334 -2.295 1.00 85.94 201 ARG A N 1
ATOM 1596 C CA . ARG A 1 201 ? 17.797 9.643 -1.357 1.00 85.94 201 ARG A CA 1
ATOM 1597 C C . ARG A 1 201 ? 19.020 10.488 -0.992 1.00 85.94 201 ARG A C 1
ATOM 1599 O O . ARG A 1 201 ? 19.299 10.591 0.199 1.00 85.94 201 ARG A O 1
ATOM 1606 N N . ILE A 1 202 ? 19.704 11.096 -1.966 1.00 89.00 202 ILE A N 1
ATOM 1607 C CA . ILE A 1 202 ? 20.836 12.006 -1.710 1.00 89.00 202 ILE A CA 1
ATOM 1608 C C . ILE A 1 202 ? 20.386 13.166 -0.829 1.00 89.00 202 ILE A C 1
ATOM 1610 O O . ILE A 1 202 ? 20.960 13.378 0.230 1.00 89.00 202 ILE A O 1
ATOM 1614 N N . VAL A 1 203 ? 19.309 13.858 -1.214 1.00 89.44 203 VAL A N 1
ATOM 1615 C CA . VAL A 1 203 ? 18.766 14.998 -0.461 1.00 89.44 203 VAL A CA 1
ATOM 1616 C C . VAL A 1 203 ? 18.488 14.592 0.988 1.00 89.44 203 VAL A C 1
ATOM 1618 O O . VAL A 1 203 ? 18.950 15.246 1.919 1.00 89.44 203 VAL A O 1
ATOM 1621 N N . ARG A 1 204 ? 17.802 13.466 1.212 1.00 87.12 204 ARG A N 1
ATOM 1622 C CA . ARG A 1 204 ? 17.546 12.971 2.573 1.00 87.12 204 ARG A CA 1
ATOM 1623 C C . ARG A 1 204 ? 18.832 12.725 3.356 1.00 87.12 204 ARG A C 1
ATOM 1625 O O . ARG A 1 204 ? 18.859 13.064 4.530 1.00 87.12 204 ARG A O 1
ATOM 1632 N N . ASP A 1 205 ? 19.864 12.148 2.751 1.00 84.44 205 ASP A N 1
ATOM 1633 C CA . ASP A 1 205 ? 21.137 11.899 3.435 1.00 84.44 205 ASP A CA 1
ATOM 1634 C C . ASP A 1 205 ? 21.881 13.207 3.760 1.00 84.44 205 ASP A C 1
ATOM 1636 O O . ASP A 1 205 ? 22.330 13.401 4.888 1.00 84.44 205 ASP A O 1
ATOM 1640 N N . THR A 1 206 ? 21.935 14.151 2.817 1.00 83.62 206 THR A N 1
ATOM 1641 C CA . THR A 1 206 ? 22.597 15.451 2.998 1.00 83.62 206 THR A CA 1
ATOM 1642 C C . THR A 1 206 ? 21.924 16.307 4.073 1.00 83.62 206 THR A C 1
ATOM 1644 O O . THR A 1 206 ? 22.620 16.963 4.848 1.00 83.62 206 THR A O 1
ATOM 1647 N N . PHE A 1 207 ? 20.588 16.304 4.145 1.00 83.19 207 PHE A N 1
ATOM 1648 C CA . PHE A 1 207 ? 19.840 17.117 5.111 1.00 83.19 207 PHE A CA 1
ATOM 1649 C C . PHE A 1 207 ? 19.645 16.430 6.471 1.00 83.19 207 PHE A C 1
ATOM 1651 O O . PHE A 1 207 ? 19.638 17.123 7.483 1.00 83.19 207 PHE A O 1
ATOM 1658 N N . LYS A 1 208 ? 19.561 15.091 6.541 1.00 69.88 208 LYS A N 1
ATOM 1659 C CA . LYS A 1 208 ? 19.502 14.368 7.829 1.00 69.88 208 LYS A CA 1
ATOM 1660 C C . LYS A 1 208 ? 20.824 14.371 8.592 1.00 69.88 208 LYS A C 1
ATOM 1662 O O . LYS A 1 208 ? 20.798 14.238 9.803 1.00 69.88 208 LYS A O 1
ATOM 1667 N N . LYS A 1 209 ? 21.964 14.525 7.914 1.00 57.69 209 LYS A N 1
ATOM 1668 C CA . LYS A 1 209 ? 23.280 14.665 8.564 1.00 57.69 209 LYS A CA 1
ATOM 1669 C C . LYS A 1 209 ? 23.519 16.046 9.196 1.00 57.69 209 LYS A C 1
ATOM 1671 O O . LYS A 1 209 ? 24.533 16.216 9.861 1.00 57.69 209 LYS A O 1
ATOM 1676 N N . ARG A 1 210 ? 22.646 17.037 8.956 1.00 53.78 210 ARG A N 1
ATOM 1677 C CA . ARG A 1 210 ? 22.765 18.410 9.494 1.00 53.78 210 ARG A CA 1
ATOM 1678 C C . ARG A 1 210 ? 21.816 18.716 10.667 1.00 53.78 210 ARG A C 1
ATOM 1680 O O . ARG A 1 210 ? 21.761 19.873 11.077 1.00 53.78 210 ARG A O 1
ATOM 1687 N N . GLN A 1 211 ? 21.074 17.730 11.174 1.00 42.50 211 GLN A N 1
ATOM 1688 C CA . GLN A 1 211 ? 20.309 17.817 12.427 1.00 42.50 211 GLN A CA 1
ATOM 1689 C C . GLN A 1 211 ? 20.912 16.875 13.460 1.00 42.50 211 GLN A C 1
ATOM 1691 O O . GLN A 1 211 ? 20.890 17.252 14.648 1.00 42.50 211 GLN A O 1
#

pLDDT: mean 74.37, std 19.67, range [30.81, 95.19]

Sequence (211 aa):
EEVDPKKAKPKGAPANAEEEKPVYGRAWLDLSSLNDSGETKIHTRVFLETTEAKKPKVEGEAPENSAPGEENKQSEIPQVFEESKTYILLQIELSEPIVPTEENFVVKALPHDLILPKAVTQAKIKPVKDPEGDFRKQLKLAIESISKEYLAMFEEDLKREGIGSCSDETFEARKEQFLYDFNTSGKYHIMKEKLKKTIVRIVRDTFKKRQ